Protein AF-A0AAV2RHR1-F1 (afdb_monomer)

InterPro domains:
  IPR045785 Dipeptidyl peptidase 8 /9 ,N-terminal [PF19520] (24-121)
  IPR050278 Serine protease S9B/DPPIV [PTHR11731] (36-194)

Secondary structure (DSSP, 8-state):
------------------------HHHHHHHHHHHHHHHGGG-PPPPEEEEEEEETTTEEEEEEEE--TTTPPBEEEEEEEETTSPTTPPPPEEESB-TT--GGGSPPPHHHHHHHHHTT----B----EEETTTTEEEEEETTEEEEEE--SS-SSPBPPEEE--SS--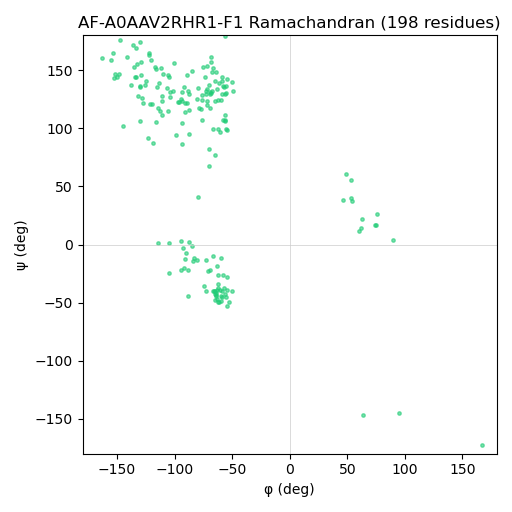EEEEEETTEEEEEEEEETTEEEEE-TTT--

pLDDT: mean 81.68, std 17.21, range [26.41, 97.06]

Organism: Meganyctiphanes norvegica (NCBI:txid48144)

Radius of gyration: 28.04 Å; Cα contacts (8 Å, |Δi|>4): 310; chains: 1; bounding box: 50×42×116 Å

Solvent-accessible surface area (backbone atoms only — not comparable to full-atom values): 12318 Å² total; per-residue (Å²): 140,81,91,81,89,79,81,86,78,83,81,74,75,77,72,78,74,81,73,79,66,84,74,53,68,69,60,55,52,50,52,53,52,52,50,46,63,70,48,52,76,72,62,58,54,72,75,39,79,76,47,76,34,75,48,81,92,54,35,38,36,37,36,28,31,37,35,55,66,91,85,48,52,19,39,53,31,34,31,67,43,58,74,83,58,64,90,86,67,82,81,61,72,46,59,47,50,45,84,85,69,68,50,80,82,45,76,76,44,72,68,56,50,55,50,28,60,77,68,68,52,86,73,52,55,45,80,57,71,44,73,44,60,91,76,30,36,36,39,31,45,45,59,48,28,41,33,38,39,71,56,62,95,77,67,93,65,52,42,77,65,44,76,52,90,68,99,55,59,46,40,77,71,43,68,37,92,91,39,84,61,37,34,36,28,39,36,97,94,43,82,46,71,40,37,84,90,69,79,102

Mean predicted aligned error: 10.75 Å

Structure (mmCIF, N/CA/C/O backbone):
data_AF-A0AAV2RHR1-F1
#
_entry.id   AF-A0AAV2RHR1-F1
#
loop_
_atom_site.group_PDB
_atom_site.id
_atom_site.type_symbol
_atom_site.label_atom_id
_atom_site.label_alt_id
_atom_site.label_comp_id
_atom_site.label_asym_id
_atom_site.label_entity_id
_atom_site.label_seq_id
_atom_site.pdbx_PDB_ins_code
_atom_site.Cartn_x
_atom_site.Cartn_y
_atom_site.Cartn_z
_atom_site.occupancy
_atom_site.B_iso_or_equiv
_atom_site.auth_seq_id
_atom_site.auth_comp_id
_atom_site.auth_asym_id
_atom_site.auth_atom_id
_atom_site.pdbx_PDB_model_num
ATOM 1 N N . MET A 1 1 ? 1.049 20.682 94.164 1.00 26.41 1 MET A N 1
ATOM 2 C CA . MET A 1 1 ? 0.852 21.423 92.894 1.00 26.41 1 MET A CA 1
ATOM 3 C C . MET A 1 1 ? 1.504 20.604 91.778 1.00 26.41 1 MET A C 1
ATOM 5 O O . MET A 1 1 ? 2.566 20.065 92.048 1.00 26.41 1 MET A O 1
ATOM 9 N N . PRO A 1 2 ? 0.888 20.422 90.597 1.00 36.03 2 PRO A N 1
ATOM 10 C CA . PRO A 1 2 ? -0.230 19.501 90.362 1.00 36.03 2 PRO A CA 1
ATOM 11 C C . PRO A 1 2 ? 0.038 18.442 89.265 1.00 36.03 2 PRO A C 1
ATOM 13 O O . PRO A 1 2 ? 0.916 18.587 88.422 1.00 36.03 2 PRO A O 1
ATOM 16 N N . ARG A 1 3 ? -0.796 17.389 89.280 1.00 35.09 3 ARG A N 1
ATOM 17 C CA . ARG A 1 3 ? -1.038 16.433 88.185 1.00 35.09 3 ARG A CA 1
ATOM 18 C C . ARG A 1 3 ? -1.473 17.167 86.910 1.00 35.09 3 ARG A C 1
ATOM 20 O O . ARG A 1 3 ? -2.373 18.001 86.980 1.00 35.09 3 ARG A O 1
ATOM 27 N N . MET A 1 4 ? -0.931 16.772 85.759 1.00 36.12 4 MET A N 1
ATOM 28 C CA . MET A 1 4 ? -1.486 17.113 84.446 1.00 36.12 4 MET A CA 1
ATOM 29 C C . MET A 1 4 ? -2.172 15.888 83.833 1.00 36.12 4 MET A C 1
ATOM 31 O O . MET A 1 4 ? -1.532 14.883 83.536 1.00 36.12 4 MET A O 1
ATOM 35 N N . ASN A 1 5 ? -3.492 15.999 83.673 1.00 37.97 5 ASN A N 1
ATOM 36 C CA . ASN A 1 5 ? -4.286 15.207 82.741 1.00 37.97 5 ASN A CA 1
ATOM 37 C C . ASN A 1 5 ? -3.987 15.686 81.317 1.00 37.97 5 ASN A C 1
ATOM 39 O O . ASN A 1 5 ? -4.104 16.881 81.054 1.00 37.97 5 ASN A O 1
ATOM 43 N N . THR A 1 6 ? -3.754 14.768 80.384 1.00 37.00 6 THR A N 1
ATOM 44 C CA . THR A 1 6 ? -4.013 15.021 78.963 1.00 37.00 6 THR A CA 1
ATOM 45 C C . THR A 1 6 ? -4.830 13.876 78.383 1.00 37.00 6 THR A C 1
ATOM 47 O O . THR A 1 6 ? -4.387 12.748 78.191 1.00 37.00 6 THR A O 1
ATOM 50 N N . THR A 1 7 ? -6.093 14.220 78.176 1.00 37.88 7 THR A N 1
ATOM 51 C CA . THR A 1 7 ? -7.119 13.532 77.405 1.00 37.88 7 THR A CA 1
ATOM 52 C C . THR A 1 7 ? -6.632 13.174 76.006 1.00 37.88 7 THR A C 1
ATOM 54 O O . THR A 1 7 ? -5.965 13.968 75.343 1.00 37.88 7 THR A O 1
ATOM 57 N N . GLY A 1 8 ? -7.009 11.974 75.567 1.00 38.16 8 GLY A N 1
ATOM 58 C CA . GLY A 1 8 ? -6.702 11.450 74.248 1.00 38.16 8 GLY A CA 1
ATOM 59 C C . GLY A 1 8 ? -7.238 12.313 73.109 1.00 38.16 8 GLY A C 1
ATOM 60 O O . GLY A 1 8 ? -8.341 12.852 73.163 1.00 38.16 8 GLY A O 1
ATOM 61 N N . VAL A 1 9 ? -6.452 12.366 72.039 1.00 37.38 9 VAL A N 1
ATOM 62 C CA . VAL A 1 9 ? -6.902 12.769 70.711 1.00 37.38 9 VAL A CA 1
ATOM 63 C C . VAL A 1 9 ? -6.575 11.603 69.791 1.00 37.38 9 VAL A C 1
ATOM 65 O O . VAL A 1 9 ? -5.468 11.470 69.274 1.00 37.38 9 VAL A O 1
ATOM 68 N N . GLY A 1 10 ? -7.551 10.709 69.639 1.00 33.75 10 GLY A N 1
ATOM 69 C CA . GLY A 1 10 ? -7.573 9.764 68.536 1.00 33.75 10 GLY A CA 1
ATOM 70 C C . GLY A 1 10 ? -7.769 10.551 67.249 1.00 33.75 10 GLY A C 1
ATOM 71 O O . GLY A 1 10 ? -8.885 10.944 66.920 1.00 33.75 10 GLY A O 1
ATOM 72 N N . ALA A 1 11 ? -6.679 10.802 66.527 1.00 36.78 11 ALA A N 1
ATOM 73 C CA . ALA A 1 11 ? -6.728 11.275 65.154 1.00 36.78 11 ALA A CA 1
ATOM 74 C C . ALA A 1 11 ? -7.238 10.128 64.268 1.00 36.78 11 ALA A C 1
ATOM 76 O O . ALA A 1 11 ? -6.470 9.384 63.658 1.00 36.78 11 ALA A O 1
ATOM 77 N N . GLY A 1 12 ? -8.560 9.961 64.230 1.00 34.84 12 GLY A N 1
ATOM 78 C CA . GLY A 1 12 ? -9.224 9.170 63.209 1.00 34.84 12 GLY A CA 1
ATOM 79 C C . GLY A 1 12 ? -8.953 9.812 61.854 1.00 34.84 12 GLY A C 1
ATOM 80 O O . GLY A 1 12 ? -9.600 10.788 61.484 1.00 34.84 12 GLY A O 1
ATOM 81 N N . ARG A 1 13 ? -7.982 9.272 61.106 1.00 38.66 13 ARG A N 1
ATOM 82 C CA . ARG A 1 13 ? -7.918 9.461 59.654 1.00 38.66 13 ARG A CA 1
ATOM 83 C C . ARG A 1 13 ? -9.255 8.976 59.116 1.00 38.66 13 ARG A C 1
ATOM 85 O O . ARG A 1 13 ? -9.510 7.774 59.106 1.00 38.66 13 ARG A O 1
ATOM 92 N N . ALA A 1 14 ? -10.100 9.915 58.703 1.00 40.03 14 ALA A N 1
ATOM 93 C CA . ALA A 1 14 ? -11.235 9.627 57.853 1.00 40.03 14 ALA A CA 1
ATOM 94 C C . ALA A 1 14 ? -10.679 8.929 56.609 1.00 40.03 14 ALA A C 1
ATOM 96 O O . ALA A 1 14 ? -10.100 9.560 55.725 1.00 40.03 14 ALA A O 1
ATOM 97 N N . GLY A 1 15 ? -10.774 7.599 56.595 1.00 39.78 15 GLY A N 1
ATOM 98 C CA . GLY A 1 15 ? -10.676 6.840 55.369 1.00 39.78 15 GLY A CA 1
ATOM 99 C C . GLY A 1 15 ? -11.753 7.403 54.463 1.00 39.78 15 GLY A C 1
ATOM 100 O O . GLY A 1 15 ? -12.939 7.296 54.770 1.00 39.78 15 GLY A O 1
ATOM 101 N N . THR A 1 16 ? -11.334 8.076 53.399 1.00 43.84 16 THR A N 1
ATOM 102 C CA . THR A 1 16 ? -12.188 8.390 52.268 1.00 43.84 16 THR A CA 1
ATOM 103 C C . THR A 1 16 ? -12.763 7.065 51.797 1.00 43.84 16 THR A C 1
ATOM 105 O O . THR A 1 16 ? -12.097 6.279 51.126 1.00 43.84 16 THR A O 1
ATOM 108 N N . SER A 1 17 ? -13.993 6.780 52.218 1.00 45.38 17 SER A N 1
ATOM 109 C CA . SER A 1 17 ? -14.793 5.731 51.627 1.00 45.38 17 SER A CA 1
ATOM 110 C C . SER A 1 17 ? -14.903 6.098 50.155 1.00 45.38 17 SER A C 1
ATOM 112 O O . SER A 1 17 ? -15.537 7.083 49.774 1.00 45.38 17 SER A O 1
ATOM 114 N N . SER A 1 18 ? -14.198 5.345 49.316 1.00 55.69 18 SER A N 1
ATOM 115 C CA . SER A 1 18 ? -14.386 5.339 47.877 1.00 55.69 18 SER A CA 1
ATOM 116 C C . SER A 1 18 ? -15.784 4.790 47.620 1.00 55.69 18 SER A C 1
ATOM 118 O O . SER A 1 18 ? -15.979 3.623 47.295 1.00 55.69 18 SER A O 1
ATOM 120 N N . GLY A 1 19 ? -16.788 5.638 47.844 1.00 49.75 19 GLY A N 1
ATOM 121 C CA . GLY A 1 19 ? -18.162 5.368 47.491 1.00 49.75 19 GLY A CA 1
ATOM 122 C C . GLY A 1 19 ? -18.196 5.176 45.989 1.00 49.75 19 GLY A C 1
ATOM 123 O O . GLY A 1 19 ? -18.225 6.145 45.231 1.00 49.75 19 GLY A O 1
ATOM 124 N N . SER A 1 20 ? -18.166 3.919 45.554 1.00 61.62 20 SER A N 1
ATOM 125 C CA . SER A 1 20 ? -18.482 3.524 44.191 1.00 61.62 20 SER A CA 1
ATOM 126 C C . SER A 1 20 ? -19.984 3.725 43.999 1.00 61.62 20 SER A C 1
ATOM 128 O O . SER A 1 20 ? -20.759 2.773 43.919 1.00 61.62 20 SER A O 1
ATOM 130 N N . GLY A 1 21 ? -20.419 4.986 44.011 1.00 64.50 21 GLY A N 1
ATOM 131 C CA . GLY A 1 21 ? -21.758 5.354 43.593 1.00 64.50 21 GLY A CA 1
ATOM 132 C C . GLY A 1 21 ? -21.946 4.837 42.173 1.00 64.50 21 GLY A C 1
ATOM 133 O O . GLY A 1 21 ? -21.076 5.039 41.324 1.00 64.50 21 GLY A O 1
ATOM 134 N N . SER A 1 22 ? -23.041 4.119 41.925 1.00 75.06 22 SER A N 1
ATOM 135 C CA . SER A 1 22 ? -23.338 3.561 40.607 1.00 75.06 22 SER A CA 1
ATOM 136 C C . SER A 1 22 ? -23.364 4.689 39.571 1.00 75.06 22 SER A C 1
ATOM 138 O O . SER A 1 22 ? -24.289 5.505 39.545 1.00 75.06 22 SER A O 1
ATOM 140 N N . VAL A 1 23 ? -22.328 4.770 38.737 1.00 84.00 23 VAL A N 1
ATOM 141 C CA . VAL A 1 23 ? -22.231 5.786 37.687 1.00 84.00 23 VAL A CA 1
ATOM 142 C C . VAL A 1 23 ? -23.298 5.483 36.638 1.00 84.00 23 VAL A C 1
ATOM 144 O O . VAL A 1 23 ? -23.411 4.346 36.175 1.00 84.00 23 VAL A O 1
ATOM 147 N N . LYS A 1 24 ? -24.096 6.483 36.247 1.00 93.12 24 LYS A N 1
ATOM 148 C CA . LYS A 1 24 ? -25.117 6.282 35.213 1.00 93.12 24 LYS A CA 1
ATOM 149 C C . LYS A 1 24 ? -24.425 5.968 33.889 1.00 93.12 24 LYS A C 1
ATOM 151 O O . LYS A 1 24 ? -23.435 6.604 33.533 1.00 93.12 24 LYS A O 1
ATOM 156 N N . TRP A 1 25 ? -24.990 5.042 33.113 1.00 93.31 25 TRP A N 1
ATOM 157 C CA . TRP A 1 25 ? -24.462 4.665 31.793 1.00 93.31 25 TRP A CA 1
ATOM 158 C C . TRP A 1 25 ? -24.181 5.876 30.892 1.00 93.31 25 TRP A C 1
ATOM 160 O O . TRP A 1 25 ? -23.152 5.933 30.226 1.00 93.31 25 TRP A O 1
ATOM 170 N N . ARG A 1 26 ? -25.069 6.878 30.922 1.00 95.06 26 ARG A N 1
ATOM 171 C CA . ARG A 1 26 ? -24.914 8.132 30.173 1.00 95.06 26 ARG A CA 1
ATOM 172 C C . ARG A 1 26 ? -23.603 8.848 30.505 1.00 95.06 26 ARG A C 1
ATOM 174 O O . ARG A 1 26 ? -22.922 9.305 29.592 1.00 95.06 26 ARG A O 1
ATOM 181 N N . ASP A 1 27 ? -23.243 8.901 31.783 1.00 93.62 27 ASP A N 1
ATOM 182 C CA . ASP A 1 27 ? -22.051 9.602 32.261 1.00 93.62 27 ASP A CA 1
ATOM 183 C C . ASP A 1 27 ? -20.783 8.828 31.878 1.00 93.62 27 ASP A C 1
ATOM 185 O O . ASP A 1 27 ? -19.805 9.421 31.426 1.00 93.62 27 ASP A O 1
ATOM 189 N N . VAL A 1 28 ? -20.816 7.491 31.969 1.00 93.75 28 VAL A N 1
ATOM 190 C CA . VAL A 1 28 ? -19.729 6.624 31.477 1.00 93.75 28 VAL A CA 1
ATOM 191 C C . VAL A 1 28 ? -19.538 6.799 29.970 1.00 93.75 28 VAL A C 1
ATOM 193 O O . VAL A 1 28 ? -18.423 7.036 29.508 1.00 93.75 28 VAL A O 1
ATOM 196 N N . HIS A 1 29 ? -20.623 6.728 29.199 1.00 94.06 29 HIS A N 1
ATOM 197 C CA . HIS A 1 29 ? -20.595 6.872 27.747 1.00 94.06 29 HIS A CA 1
ATOM 198 C C . HIS A 1 29 ? -20.027 8.233 27.319 1.00 94.06 29 HIS A C 1
ATOM 200 O O . HIS A 1 29 ? -19.181 8.298 26.426 1.00 94.06 29 HIS A O 1
ATOM 206 N N . GLN A 1 30 ? -20.453 9.316 27.974 1.00 95.00 30 GLN A N 1
ATOM 207 C CA . GLN A 1 30 ? -19.960 10.661 27.690 1.00 95.00 30 GLN A CA 1
ATOM 208 C C . GLN A 1 30 ? -18.460 10.789 27.987 1.00 95.00 30 GLN A C 1
ATOM 210 O O . GLN A 1 30 ? -17.708 11.235 27.120 1.00 95.00 30 GLN A O 1
ATOM 215 N N . ARG A 1 31 ? -18.006 10.299 29.149 1.00 93.81 31 ARG A N 1
ATOM 216 C CA . ARG A 1 31 ? -16.579 10.292 29.515 1.00 93.81 31 ARG A CA 1
ATOM 217 C C . ARG A 1 31 ? -15.733 9.517 28.507 1.00 93.81 31 ARG A C 1
ATOM 219 O O . ARG A 1 31 ? -14.701 10.007 28.061 1.00 93.81 31 ARG A O 1
ATOM 226 N N . VAL A 1 32 ? -16.177 8.328 28.092 1.00 92.88 32 VAL A N 1
ATOM 227 C CA . VAL A 1 32 ? -15.473 7.526 27.075 1.00 92.88 32 VAL A CA 1
ATOM 228 C C . VAL A 1 32 ? -15.429 8.253 25.730 1.00 92.88 32 VAL A C 1
ATOM 230 O O . VAL A 1 32 ? -14.408 8.215 25.046 1.00 92.88 32 VAL A O 1
ATOM 233 N N . ARG A 1 33 ? -16.512 8.932 25.337 1.00 91.25 33 ARG A N 1
ATOM 234 C CA . ARG A 1 33 ? -16.569 9.702 24.088 1.00 91.25 33 ARG A CA 1
ATOM 235 C C . ARG A 1 33 ? -15.585 10.872 24.089 1.00 91.25 33 ARG A C 1
ATOM 237 O O . ARG A 1 33 ? -14.914 11.089 23.081 1.00 91.25 33 ARG A O 1
ATOM 244 N N . GLU A 1 34 ? -15.504 11.608 25.191 1.00 91.62 34 GLU A N 1
ATOM 245 C CA . GLU A 1 34 ? -14.567 12.723 25.368 1.00 91.62 34 GLU A CA 1
ATOM 246 C C . GLU A 1 34 ? -13.121 12.237 25.361 1.00 91.62 34 GLU A C 1
ATOM 248 O O . GLU A 1 34 ? -12.319 12.751 24.586 1.00 91.62 34 GLU A O 1
ATOM 253 N N . LEU A 1 35 ? -12.819 11.176 26.117 1.00 89.81 35 LEU A N 1
ATOM 254 C CA . LEU A 1 35 ? -11.505 10.535 26.088 1.00 89.81 35 LEU A CA 1
ATOM 255 C C . LEU A 1 35 ? -11.136 10.133 24.661 1.00 89.81 35 LEU A C 1
ATOM 257 O O . LEU A 1 35 ? -10.099 10.553 24.159 1.00 89.81 35 LEU A O 1
ATOM 261 N N . ARG A 1 36 ? -12.002 9.388 23.962 1.00 85.69 36 ARG A N 1
ATOM 262 C CA . ARG A 1 36 ? -11.742 9.004 22.569 1.00 85.69 36 ARG A CA 1
ATOM 263 C C . ARG A 1 36 ? -11.409 10.228 21.724 1.00 85.69 36 ARG A C 1
ATOM 265 O O . ARG A 1 36 ? -10.371 10.208 21.084 1.00 85.69 36 ARG A O 1
ATOM 272 N N . ARG A 1 37 ? -12.203 11.304 21.777 1.00 82.69 37 ARG A N 1
ATOM 273 C CA . ARG A 1 37 ? -11.929 12.542 21.022 1.00 82.69 37 ARG A CA 1
ATOM 274 C C . ARG A 1 37 ? -10.541 13.118 21.296 1.00 82.69 37 ARG A C 1
ATOM 276 O O . ARG A 1 37 ? -9.848 13.450 20.339 1.00 82.69 37 ARG A O 1
ATOM 283 N N . THR A 1 38 ? -10.128 13.182 22.557 1.00 82.81 38 THR A N 1
ATOM 284 C CA . THR A 1 38 ? -8.797 13.673 22.942 1.00 82.81 38 THR A CA 1
ATOM 285 C C . THR A 1 38 ? -7.680 12.762 22.423 1.00 82.81 38 THR A C 1
ATOM 287 O O . THR A 1 38 ? -6.661 13.243 21.936 1.00 82.81 38 THR A O 1
ATOM 290 N N . PHE A 1 39 ? -7.880 11.443 22.472 1.00 78.00 39 PHE A N 1
ATOM 291 C CA . PHE A 1 39 ? -6.868 10.445 22.107 1.00 78.00 39 PHE A CA 1
ATOM 292 C C . PHE A 1 39 ? -6.887 10.027 20.624 1.00 78.00 39 PHE A C 1
ATOM 294 O O . PHE A 1 39 ? -5.973 9.332 20.180 1.00 78.00 39 PHE A O 1
ATOM 301 N N . LEU A 1 40 ? -7.868 10.464 19.824 1.00 70.62 40 LEU A N 1
ATOM 302 C CA . LEU A 1 40 ? -7.959 10.130 18.393 1.00 70.62 40 LEU A CA 1
ATOM 303 C C . LEU A 1 40 ? -6.695 10.540 17.626 1.00 70.62 40 LEU A C 1
ATOM 305 O O . LEU A 1 40 ? -6.240 9.803 16.756 1.00 70.62 40 LEU A O 1
ATOM 309 N N . HIS A 1 41 ? -6.100 11.684 17.972 1.00 66.69 41 HIS A N 1
ATOM 310 C CA . HIS A 1 41 ? -4.866 12.164 17.347 1.00 66.69 41 HIS A CA 1
ATOM 311 C C . HIS A 1 41 ? -3.627 11.354 17.729 1.00 66.69 41 HIS A C 1
ATOM 313 O O . HIS A 1 41 ? -2.664 11.351 16.976 1.00 66.69 41 HIS A O 1
ATOM 319 N N . LEU A 1 42 ? -3.648 10.660 18.869 1.00 66.62 42 LEU A N 1
ATOM 320 C CA . LEU A 1 42 ? -2.557 9.780 19.291 1.00 66.62 42 LEU A CA 1
ATOM 321 C C . LEU A 1 42 ? -2.630 8.411 18.603 1.00 66.62 42 LEU A C 1
ATOM 323 O O . LEU A 1 42 ? -1.648 7.679 18.590 1.00 66.62 42 LEU A O 1
ATOM 327 N N . SER A 1 43 ? -3.761 8.087 17.965 1.00 59.78 43 SER A N 1
ATOM 328 C CA . SER A 1 43 ? -3.923 6.895 17.122 1.00 59.78 43 SER A CA 1
ATOM 329 C C . SER A 1 43 ? -3.335 7.090 15.717 1.00 59.78 43 SER A C 1
ATOM 331 O O . SER A 1 43 ? -3.942 6.679 14.727 1.00 59.78 43 SER A O 1
ATOM 333 N N . VAL A 1 44 ? -2.166 7.730 15.604 1.00 60.50 44 VAL A N 1
ATOM 334 C CA . VAL A 1 44 ? -1.413 7.728 14.343 1.00 60.50 44 VAL A CA 1
ATOM 335 C C . VAL A 1 44 ? -0.906 6.308 14.134 1.00 60.50 44 VAL A C 1
ATOM 337 O O . VAL A 1 44 ? -0.165 5.778 14.961 1.00 60.50 44 VAL A O 1
ATOM 340 N N . LYS A 1 45 ? -1.346 5.658 13.056 1.00 67.75 45 LYS A N 1
ATOM 341 C CA . LYS A 1 45 ? -0.893 4.303 12.750 1.00 67.75 45 LYS A CA 1
ATOM 342 C C . LYS A 1 45 ? 0.547 4.347 12.248 1.00 67.75 45 LYS A C 1
ATOM 344 O O . LYS A 1 45 ? 0.885 5.160 11.394 1.00 67.75 45 LYS A O 1
ATOM 349 N N . THR A 1 46 ? 1.379 3.474 12.809 1.00 82.81 46 THR A N 1
ATOM 350 C CA . THR A 1 46 ? 2.755 3.217 12.373 1.00 82.81 46 THR A CA 1
ATOM 351 C C . THR A 1 46 ? 2.775 2.848 10.886 1.00 82.81 46 THR A C 1
ATOM 353 O O . THR A 1 46 ? 1.864 2.133 10.461 1.00 82.81 46 THR A O 1
ATOM 356 N N . PRO A 1 47 ? 3.783 3.286 10.104 1.00 90.44 47 PRO A N 1
ATOM 357 C CA . PRO A 1 47 ? 3.976 2.805 8.740 1.00 90.44 47 PRO A CA 1
ATOM 358 C C . PRO A 1 47 ? 3.942 1.277 8.675 1.00 90.44 47 PRO A C 1
ATOM 360 O O . PRO A 1 47 ? 4.604 0.606 9.471 1.00 90.44 47 PRO A O 1
ATOM 363 N N . THR A 1 48 ? 3.184 0.729 7.731 1.00 91.31 48 THR A N 1
ATOM 364 C CA . THR A 1 48 ? 3.106 -0.716 7.484 1.00 91.31 48 THR A CA 1
ATOM 365 C C . THR A 1 48 ? 3.488 -1.048 6.048 1.00 91.31 48 THR A C 1
ATOM 367 O O . THR A 1 48 ? 3.549 -0.168 5.193 1.00 91.31 48 THR A O 1
ATOM 370 N N . ASP A 1 49 ? 3.750 -2.332 5.791 1.00 93.19 49 ASP A N 1
ATOM 371 C CA . ASP A 1 49 ? 4.054 -2.865 4.456 1.00 93.19 49 ASP A CA 1
ATOM 372 C C . ASP A 1 49 ? 5.208 -2.108 3.771 1.00 93.19 49 ASP A C 1
ATOM 374 O O . ASP A 1 49 ? 5.069 -1.501 2.715 1.00 93.19 49 ASP A O 1
ATOM 378 N N . VAL A 1 50 ? 6.357 -2.040 4.446 1.00 95.69 50 VAL A N 1
ATOM 379 C CA . VAL A 1 50 ? 7.490 -1.225 3.995 1.00 95.69 50 VAL A CA 1
ATOM 380 C C . VAL A 1 50 ? 8.270 -1.959 2.903 1.00 95.69 50 VAL A C 1
ATOM 382 O O . VAL A 1 50 ? 8.747 -3.070 3.127 1.00 95.69 50 VAL A O 1
ATOM 385 N N . THR A 1 51 ? 8.460 -1.323 1.747 1.00 96.81 51 THR A N 1
ATOM 386 C CA . THR A 1 51 ? 9.309 -1.837 0.661 1.00 96.81 51 THR A CA 1
ATOM 387 C C . THR A 1 51 ? 10.300 -0.779 0.189 1.00 96.81 51 THR A C 1
ATOM 389 O O . THR A 1 51 ? 10.095 0.420 0.373 1.00 96.81 51 THR A O 1
ATOM 392 N N . PHE A 1 52 ? 11.401 -1.215 -0.423 1.00 95.62 52 PHE A N 1
ATOM 393 C CA . PHE A 1 52 ? 12.465 -0.322 -0.870 1.00 95.62 52 PHE A CA 1
ATOM 394 C C . PHE A 1 52 ? 12.755 -0.502 -2.357 1.00 95.62 52 PHE A C 1
ATOM 396 O O . PHE A 1 52 ? 12.814 -1.619 -2.868 1.00 95.62 52 PHE A O 1
ATOM 403 N N . ARG A 1 53 ? 13.000 0.615 -3.042 1.00 95.06 53 ARG A N 1
ATOM 404 C CA . ARG A 1 53 ? 13.463 0.669 -4.430 1.00 95.06 53 ARG A CA 1
ATOM 405 C C . ARG A 1 53 ? 14.690 1.559 -4.512 1.00 95.06 53 ARG A C 1
ATOM 407 O O . ARG A 1 53 ? 14.643 2.716 -4.106 1.00 95.06 53 ARG A O 1
ATOM 414 N N . LYS A 1 54 ? 15.778 1.046 -5.077 1.00 94.38 54 LYS A N 1
ATOM 415 C CA . LYS A 1 54 ? 16.958 1.858 -5.376 1.00 94.38 54 LYS A CA 1
ATOM 416 C C . LYS A 1 54 ? 16.691 2.715 -6.617 1.00 94.38 54 LYS A C 1
ATOM 418 O O . LYS A 1 54 ? 16.253 2.185 -7.634 1.00 94.38 54 LYS A O 1
ATOM 423 N N . ILE A 1 55 ? 16.940 4.019 -6.521 1.00 93.19 55 ILE A N 1
ATOM 424 C CA . ILE A 1 55 ? 16.797 4.995 -7.605 1.00 93.19 55 ILE A CA 1
ATOM 425 C C . ILE A 1 55 ? 18.198 5.551 -7.901 1.00 93.19 55 ILE A C 1
ATOM 427 O O . ILE A 1 55 ? 18.760 6.309 -7.117 1.00 93.19 55 ILE A O 1
ATOM 431 N N . GLY A 1 56 ? 18.818 5.144 -9.006 1.00 88.38 56 GLY A N 1
ATOM 432 C CA . GLY A 1 56 ? 20.212 5.512 -9.284 1.00 88.38 56 GLY A CA 1
ATOM 433 C C . GLY A 1 56 ? 21.211 4.953 -8.254 1.00 88.38 56 GLY A C 1
ATOM 434 O O . GLY A 1 56 ? 21.047 3.839 -7.756 1.00 88.38 56 GLY A O 1
ATOM 435 N N . SER A 1 57 ? 22.289 5.689 -7.964 1.00 87.69 57 SER A N 1
ATOM 436 C CA . SER A 1 57 ? 23.400 5.207 -7.124 1.00 87.69 57 SER A CA 1
ATOM 437 C C . SER A 1 57 ? 23.206 5.454 -5.624 1.00 87.69 57 SER A C 1
ATOM 439 O O . SER A 1 57 ? 23.448 4.534 -4.842 1.00 87.69 57 SER A O 1
ATOM 441 N N . SER A 1 58 ? 22.754 6.651 -5.238 1.00 89.75 58 SER A N 1
ATOM 442 C CA . SER A 1 58 ? 22.743 7.140 -3.848 1.00 89.75 58 SER A CA 1
ATOM 443 C C . SER A 1 58 ? 21.351 7.363 -3.248 1.00 89.75 58 SER A C 1
ATOM 445 O O . SER A 1 58 ? 21.244 7.778 -2.095 1.00 89.75 58 SER A O 1
ATOM 447 N N . LEU A 1 59 ? 20.275 7.091 -3.992 1.00 92.44 59 LEU A N 1
ATOM 448 C CA . LEU A 1 59 ? 18.908 7.322 -3.528 1.00 92.44 59 LEU A CA 1
ATOM 449 C C . LEU A 1 59 ? 18.176 5.998 -3.299 1.00 92.44 59 LEU A C 1
ATOM 451 O O . LEU A 1 59 ? 18.096 5.142 -4.183 1.00 92.44 59 LEU A O 1
ATOM 455 N N . LEU A 1 60 ? 17.606 5.844 -2.108 1.00 94.38 60 LEU A N 1
ATOM 456 C CA . LEU A 1 60 ? 16.732 4.736 -1.755 1.00 94.38 60 LEU A CA 1
ATOM 457 C C . LEU A 1 60 ? 15.327 5.277 -1.504 1.00 94.38 60 LEU A C 1
ATOM 459 O O . LEU A 1 60 ? 15.108 6.057 -0.583 1.00 94.38 60 LEU A O 1
ATOM 463 N N . ARG A 1 61 ? 14.362 4.848 -2.311 1.00 95.69 61 ARG A N 1
ATOM 464 C CA . ARG A 1 61 ? 12.957 5.186 -2.109 1.00 95.69 61 ARG A CA 1
ATOM 465 C C . ARG A 1 61 ? 12.291 4.123 -1.251 1.00 95.69 61 ARG A C 1
ATOM 467 O O . ARG A 1 61 ? 12.272 2.950 -1.617 1.00 95.69 61 ARG A O 1
ATOM 474 N N . CYS A 1 62 ? 11.743 4.548 -0.124 1.00 96.00 62 CYS A N 1
ATOM 475 C CA . CYS A 1 62 ? 10.961 3.740 0.799 1.00 96.00 62 CYS A CA 1
ATOM 476 C C . CYS A 1 62 ? 9.475 3.942 0.494 1.00 96.00 62 CYS A C 1
ATOM 478 O 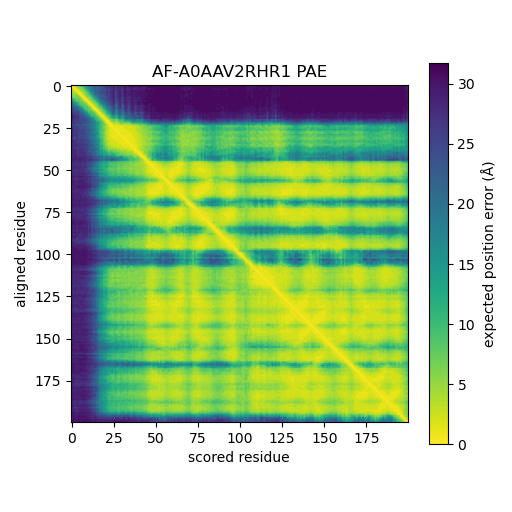O . CYS A 1 62 ? 9.016 5.079 0.521 1.00 96.00 62 CYS A O 1
ATOM 480 N N . TYR A 1 63 ? 8.738 2.874 0.203 1.00 97.06 63 TYR A N 1
ATOM 481 C CA . TYR A 1 63 ? 7.281 2.880 0.063 1.00 97.06 63 TYR A CA 1
ATOM 482 C C . TYR A 1 63 ? 6.654 2.240 1.291 1.00 97.06 63 TYR A C 1
ATOM 484 O O . TYR A 1 63 ? 7.209 1.292 1.847 1.00 97.06 63 TYR A O 1
ATOM 492 N N . PHE A 1 64 ? 5.508 2.750 1.722 1.00 95.88 64 PHE A N 1
ATOM 493 C CA . PHE A 1 64 ? 4.808 2.236 2.894 1.00 95.88 64 PHE A CA 1
ATOM 494 C C . PHE A 1 64 ? 3.360 2.714 2.924 1.00 95.88 64 PHE A C 1
ATOM 496 O O . PHE A 1 64 ? 2.995 3.715 2.307 1.00 95.88 64 PHE A O 1
ATOM 503 N N . LEU A 1 65 ? 2.533 2.007 3.683 1.00 93.12 65 LEU A N 1
ATOM 504 C CA . LEU A 1 65 ? 1.155 2.389 3.944 1.00 93.12 65 LEU A CA 1
ATOM 505 C C . LEU A 1 65 ? 1.074 3.222 5.219 1.00 93.12 65 LEU A C 1
ATOM 507 O O . LEU A 1 65 ? 1.661 2.877 6.247 1.00 93.12 65 LEU A O 1
ATOM 511 N N . LEU A 1 66 ? 0.310 4.308 5.160 1.00 90.12 66 LEU A N 1
ATOM 512 C CA . LEU A 1 66 ? -0.081 5.086 6.330 1.00 90.12 66 LEU A CA 1
ATOM 513 C C . LEU A 1 66 ? -1.565 5.395 6.270 1.00 90.12 66 LEU A C 1
ATOM 515 O O . LEU A 1 66 ? -2.111 5.690 5.212 1.00 90.12 66 LEU A O 1
ATOM 519 N N . SER A 1 67 ? -2.199 5.402 7.440 1.00 85.44 67 SER A N 1
ATOM 520 C CA . SER A 1 67 ? -3.489 6.061 7.627 1.00 85.44 67 SER A CA 1
ATOM 521 C C . SER A 1 67 ? -3.216 7.478 8.127 1.00 85.44 67 SER A C 1
ATOM 523 O O . SER A 1 67 ? -2.850 7.631 9.300 1.00 85.44 67 SER A O 1
ATOM 525 N N . PRO A 1 68 ? -3.362 8.514 7.280 1.00 73.75 68 PRO A N 1
ATOM 526 C CA . PRO A 1 68 ? -3.350 9.877 7.773 1.00 73.75 68 PRO A CA 1
ATOM 527 C C . PRO A 1 68 ? -4.482 9.983 8.804 1.00 73.75 68 PRO A C 1
ATOM 529 O O . PRO A 1 68 ? -5.553 9.407 8.619 1.00 73.75 68 PRO A O 1
ATOM 532 N N . GLY A 1 69 ? -4.243 10.632 9.943 1.00 67.38 69 GLY A N 1
ATOM 533 C CA . GLY A 1 69 ? -5.260 10.752 10.994 1.00 67.38 69 GLY A CA 1
ATOM 534 C C . GLY A 1 69 ? -6.569 11.389 10.492 1.00 67.38 69 GLY A C 1
ATOM 535 O O . GLY A 1 69 ? -6.678 11.797 9.341 1.00 67.38 69 GLY A O 1
ATOM 536 N N . GLN A 1 70 ? -7.563 11.536 11.379 1.00 66.00 70 GLN A N 1
ATOM 537 C CA . GLN A 1 70 ? -8.879 12.144 11.068 1.00 66.00 70 GLN A CA 1
ATOM 538 C C . GLN A 1 70 ? -9.849 11.256 10.265 1.00 66.00 70 GLN A C 1
ATOM 540 O O . GLN A 1 70 ? -10.728 11.763 9.576 1.00 66.00 70 GLN A O 1
ATOM 545 N N . GLY A 1 71 ? -9.731 9.928 10.357 1.00 64.56 71 GLY A N 1
ATOM 546 C CA . GLY A 1 71 ? -10.661 9.023 9.667 1.00 64.56 71 GLY A CA 1
ATOM 547 C C . GLY A 1 71 ? -10.433 8.931 8.156 1.00 64.56 71 GLY A C 1
ATOM 548 O O . GLY A 1 71 ? -11.315 8.456 7.445 1.00 64.56 71 GLY A O 1
ATOM 549 N N . ARG A 1 72 ? -9.261 9.365 7.670 1.00 73.44 72 ARG A N 1
ATOM 550 C CA . ARG A 1 72 ? -8.813 9.061 6.310 1.00 73.44 72 ARG A CA 1
ATOM 551 C C . ARG A 1 72 ? -8.421 7.589 6.187 1.00 73.44 72 ARG A C 1
ATOM 553 O O . ARG A 1 72 ? -8.029 6.936 7.157 1.00 73.44 72 ARG A O 1
ATOM 560 N N . GLU A 1 73 ? -8.540 7.085 4.967 1.00 83.19 73 GLU A N 1
ATOM 561 C CA . GLU A 1 73 ? -8.126 5.736 4.597 1.00 83.19 73 GLU A CA 1
ATOM 562 C C . GLU A 1 73 ? -6.614 5.559 4.668 1.00 83.19 73 GLU A C 1
ATOM 564 O O . GLU A 1 73 ? -5.842 6.491 4.454 1.00 83.19 73 GLU A O 1
ATOM 569 N N . SER A 1 74 ? -6.199 4.322 4.918 1.00 88.38 74 SER A N 1
ATOM 570 C CA . SER A 1 74 ? -4.848 3.867 4.637 1.00 88.38 74 SER A CA 1
ATOM 571 C C . SER A 1 74 ? -4.560 4.023 3.147 1.00 88.38 74 SER A C 1
ATOM 573 O O . SER A 1 74 ? -5.295 3.489 2.313 1.00 88.38 74 SER A O 1
ATOM 575 N N . THR A 1 75 ? -3.498 4.750 2.818 1.00 90.88 75 THR A N 1
ATOM 576 C CA . THR A 1 75 ? -3.042 4.969 1.444 1.00 90.88 75 THR A CA 1
ATOM 577 C C . THR A 1 75 ? -1.526 4.818 1.350 1.00 90.88 75 THR A C 1
ATOM 579 O O . THR A 1 75 ? -0.835 4.660 2.361 1.00 90.88 75 THR A O 1
ATOM 582 N N . LEU A 1 76 ? -1.017 4.817 0.122 1.00 93.25 76 LEU A N 1
ATOM 583 C CA . LEU A 1 76 ? 0.384 4.592 -0.182 1.00 93.25 76 LEU A CA 1
ATOM 584 C C . LEU A 1 76 ? 1.177 5.898 -0.144 1.00 93.25 76 LEU A C 1
ATOM 586 O O . LEU A 1 76 ? 0.836 6.882 -0.801 1.00 93.25 76 LEU A O 1
ATOM 590 N N . PHE A 1 77 ? 2.279 5.864 0.590 1.00 94.19 77 PHE A N 1
ATOM 591 C CA . PHE A 1 77 ? 3.241 6.944 0.714 1.00 94.19 77 PHE A CA 1
ATOM 592 C C . PHE A 1 77 ? 4.614 6.478 0.251 1.00 94.19 77 PHE A C 1
ATOM 594 O O . PHE A 1 77 ? 4.920 5.282 0.242 1.00 94.19 77 PHE A O 1
ATOM 601 N N . TYR A 1 78 ? 5.454 7.443 -0.105 1.00 95.69 78 TYR A N 1
ATOM 602 C CA . TYR A 1 78 ? 6.870 7.207 -0.311 1.00 95.69 78 TYR A CA 1
ATOM 603 C C . TYR A 1 78 ? 7.714 8.261 0.399 1.00 95.69 78 TYR A C 1
ATOM 605 O O . TYR A 1 78 ? 7.268 9.384 0.637 1.00 95.69 78 TYR A O 1
ATOM 613 N N . ALA A 1 79 ? 8.949 7.894 0.716 1.00 94.62 79 ALA A N 1
A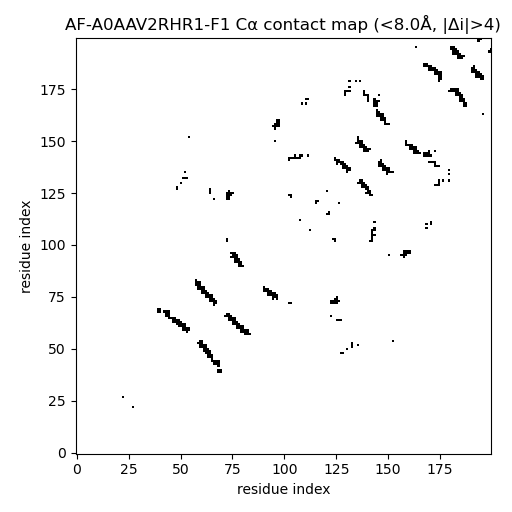TOM 614 C CA . ALA A 1 79 ? 9.968 8.798 1.208 1.00 94.62 79 ALA A CA 1
ATOM 615 C C . ALA A 1 79 ? 11.309 8.491 0.547 1.00 94.62 79 ALA A C 1
ATOM 617 O O . ALA A 1 79 ? 11.701 7.329 0.421 1.00 94.62 79 ALA A O 1
ATOM 618 N N . ASP A 1 80 ? 12.015 9.542 0.154 1.00 94.06 80 ASP A N 1
ATOM 619 C CA . ASP A 1 80 ? 13.333 9.434 -0.453 1.00 94.06 80 ASP A CA 1
ATOM 620 C C . ASP A 1 80 ? 14.417 9.567 0.616 1.00 94.06 80 ASP A C 1
ATOM 622 O O . ASP A 1 80 ? 14.475 10.545 1.362 1.00 94.06 80 ASP A O 1
ATOM 626 N N . ILE A 1 81 ? 15.273 8.552 0.692 1.00 92.62 81 ILE A N 1
ATOM 627 C CA . ILE A 1 81 ? 16.372 8.447 1.644 1.00 92.62 81 ILE A CA 1
ATOM 628 C C . ILE A 1 81 ? 17.667 8.573 0.849 1.00 92.62 81 ILE A C 1
ATOM 630 O O . ILE A 1 81 ? 18.013 7.701 0.049 1.00 92.62 81 ILE A O 1
ATOM 634 N N . ASN A 1 82 ? 18.380 9.675 1.059 1.00 91.25 82 ASN A N 1
ATOM 635 C CA . ASN A 1 82 ? 19.714 9.855 0.505 1.00 91.25 82 ASN A CA 1
ATOM 636 C C . ASN A 1 82 ? 20.720 9.082 1.370 1.00 91.25 82 ASN A C 1
ATOM 638 O O . ASN A 1 82 ? 20.869 9.375 2.556 1.00 91.25 82 ASN A O 1
ATOM 642 N N . LEU A 1 83 ? 21.386 8.095 0.773 1.00 87.69 83 LEU A N 1
ATOM 643 C CA . LEU A 1 83 ? 22.338 7.213 1.452 1.00 87.69 83 LEU A CA 1
ATOM 644 C C . LEU A 1 83 ? 23.623 7.940 1.874 1.00 87.69 83 LEU A C 1
ATOM 646 O O . LEU A 1 83 ? 24.279 7.504 2.812 1.00 87.69 83 LEU A O 1
ATOM 650 N N . GLU A 1 84 ? 23.935 9.065 1.230 1.00 88.31 84 GLU A N 1
ATOM 651 C CA . GLU A 1 84 ? 25.105 9.903 1.528 1.00 88.31 84 GLU A CA 1
ATOM 652 C C . GLU A 1 84 ? 24.779 11.049 2.503 1.00 88.31 84 GLU A C 1
ATOM 654 O O . GLU A 1 84 ? 25.608 11.924 2.754 1.00 88.31 84 GLU A O 1
ATOM 659 N N . ALA A 1 85 ? 23.546 11.121 3.013 1.00 83.00 85 ALA A N 1
ATOM 660 C CA . ALA A 1 85 ? 23.136 12.216 3.884 1.00 83.00 85 ALA A CA 1
ATOM 661 C C . ALA A 1 85 ? 23.701 12.084 5.307 1.00 83.00 85 ALA A C 1
ATOM 663 O O . ALA A 1 85 ? 23.896 10.991 5.840 1.00 83.00 85 ALA A O 1
ATOM 664 N N . ASN A 1 86 ? 23.876 13.232 5.964 1.00 81.62 86 ASN A N 1
ATOM 665 C CA . ASN A 1 86 ? 24.288 13.289 7.362 1.00 81.62 86 ASN A CA 1
ATOM 666 C C . ASN A 1 86 ? 23.232 12.673 8.291 1.00 81.62 86 ASN A C 1
ATOM 668 O O . ASN A 1 86 ? 22.017 12.781 8.067 1.00 81.62 86 ASN A O 1
ATOM 672 N N . TRP A 1 87 ? 23.706 12.081 9.386 1.00 78.25 87 TRP A N 1
ATOM 673 C CA . TRP A 1 87 ? 22.857 11.541 10.443 1.00 78.25 87 TRP A CA 1
ATOM 674 C C . TRP A 1 87 ? 21.936 12.632 11.006 1.00 78.25 87 TRP A C 1
ATOM 676 O O . TRP A 1 87 ? 22.366 13.757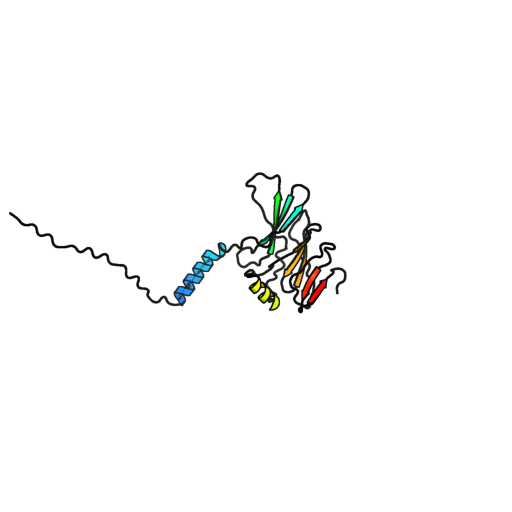 11.250 1.00 78.25 87 TRP A O 1
ATOM 686 N N . GLY A 1 88 ? 20.657 12.303 11.200 1.00 78.69 88 GLY A N 1
ATOM 687 C CA . GLY A 1 88 ? 19.647 13.250 11.691 1.00 78.69 88 GLY A CA 1
ATOM 688 C C . GLY A 1 88 ? 18.912 14.042 10.604 1.00 78.69 88 GLY A C 1
ATOM 689 O O . GLY A 1 88 ? 18.066 14.875 10.931 1.00 78.69 88 GLY A O 1
ATOM 690 N N . SER A 1 89 ? 19.175 13.774 9.322 1.00 84.38 89 SER A N 1
ATOM 691 C CA . SER A 1 89 ? 18.388 14.344 8.223 1.00 84.38 89 SER A CA 1
ATOM 692 C C . SER A 1 89 ? 16.909 13.959 8.352 1.00 84.38 89 SER A C 1
ATOM 694 O O . SER A 1 89 ? 16.565 12.787 8.516 1.00 84.38 89 SER A O 1
ATOM 696 N N . ARG A 1 90 ? 16.014 14.951 8.280 1.00 85.75 90 ARG A N 1
ATOM 697 C CA . ARG A 1 90 ? 14.569 14.721 8.385 1.00 85.75 90 ARG A CA 1
ATOM 698 C C . ARG A 1 90 ? 14.051 14.036 7.122 1.00 85.75 90 ARG A C 1
ATOM 700 O O . ARG A 1 90 ? 14.160 14.585 6.030 1.00 85.75 90 ARG A O 1
ATOM 707 N N . ILE A 1 91 ? 13.412 12.883 7.292 1.00 88.88 91 ILE A N 1
ATOM 708 C CA . ILE A 1 91 ? 12.715 12.189 6.209 1.00 88.88 91 ILE A CA 1
ATOM 709 C C . ILE A 1 91 ? 11.388 12.904 5.936 1.00 88.88 91 ILE A C 1
ATOM 711 O O . ILE A 1 91 ? 10.565 13.084 6.839 1.00 88.88 91 ILE A O 1
ATOM 715 N N . VAL A 1 92 ? 11.190 13.317 4.687 1.00 91.62 92 VAL A N 1
ATOM 716 C CA . VAL A 1 92 ? 9.930 13.878 4.192 1.00 91.62 92 VAL A CA 1
ATOM 717 C C . VAL A 1 92 ? 9.238 12.807 3.362 1.00 91.62 92 VAL A C 1
ATOM 719 O O . VAL A 1 92 ? 9.867 12.189 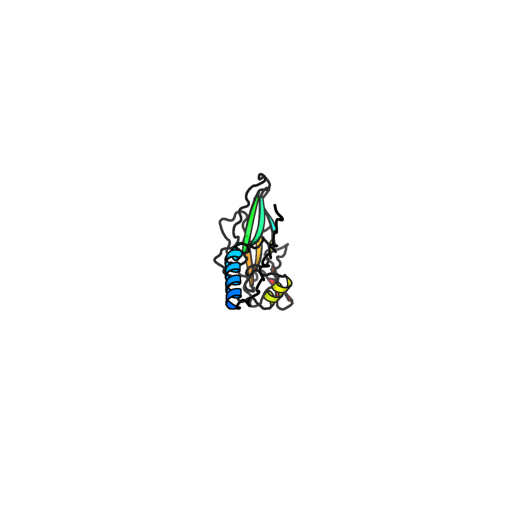2.505 1.00 91.62 92 VAL A O 1
ATOM 722 N N . TYR A 1 93 ? 7.952 12.585 3.624 1.00 91.94 93 TYR A N 1
ATOM 723 C CA . TYR A 1 93 ? 7.134 11.633 2.883 1.00 91.94 93 TYR A CA 1
ATOM 724 C C . TYR A 1 93 ? 6.003 12.336 2.138 1.00 91.94 93 TYR A C 1
ATOM 726 O O . TYR A 1 93 ? 5.527 13.388 2.568 1.00 91.94 93 TYR A O 1
ATOM 734 N N . GLN A 1 94 ? 5.583 11.748 1.022 1.00 92.88 94 GLN A N 1
ATOM 735 C CA . GLN A 1 94 ? 4.524 12.262 0.154 1.00 92.88 94 GLN A CA 1
ATOM 736 C C . GLN A 1 94 ? 3.582 11.128 -0.256 1.00 92.88 94 GLN A C 1
ATOM 738 O O . GLN A 1 94 ? 3.981 9.961 -0.283 1.00 92.88 94 GLN A O 1
ATOM 743 N N . GLU A 1 95 ? 2.324 11.465 -0.539 1.00 92.06 95 GLU A N 1
ATOM 744 C CA . GLU A 1 95 ? 1.350 10.507 -1.070 1.00 92.06 95 GLU A CA 1
ATOM 745 C C . GLU A 1 95 ? 1.766 10.094 -2.487 1.00 92.06 95 GLU A C 1
ATOM 747 O O . GLU A 1 95 ? 2.092 10.934 -3.325 1.00 92.06 95 GLU A O 1
ATOM 752 N N . VAL A 1 96 ? 1.757 8.787 -2.757 1.00 93.56 96 VAL A N 1
ATOM 753 C CA . VAL A 1 96 ? 1.973 8.260 -4.112 1.00 93.56 96 VAL A CA 1
ATOM 754 C C . VAL A 1 96 ? 0.735 8.492 -4.971 1.00 93.56 96 VAL A C 1
ATOM 756 O O . VAL A 1 96 ? 0.854 8.715 -6.173 1.00 93.56 96 VAL A O 1
ATOM 759 N N . LEU A 1 97 ? -0.449 8.397 -4.366 1.00 91.00 97 LEU A N 1
ATOM 760 C CA . LEU A 1 97 ? -1.733 8.387 -5.056 1.00 91.00 97 LEU A CA 1
ATOM 761 C C . LEU A 1 97 ? -2.454 9.716 -4.891 1.00 91.00 97 LEU A C 1
ATOM 763 O O . LEU A 1 97 ? -2.372 10.341 -3.838 1.00 91.00 97 LEU A O 1
ATOM 767 N N . ASP A 1 98 ? -3.184 10.128 -5.924 1.00 84.00 98 ASP A N 1
ATOM 768 C CA . ASP A 1 98 ? -4.034 11.310 -5.827 1.00 84.00 98 ASP A CA 1
ATOM 769 C C . ASP A 1 98 ? -5.229 11.044 -4.890 1.00 84.00 98 ASP A C 1
ATOM 771 O O . ASP A 1 98 ? -5.958 10.057 -5.038 1.00 84.00 98 ASP A O 1
ATOM 775 N N . SER A 1 99 ? -5.443 11.955 -3.936 1.00 67.75 99 SER A N 1
ATOM 776 C CA . SER A 1 99 ? -6.518 11.935 -2.934 1.00 67.75 99 SER A CA 1
ATOM 777 C C . SER A 1 99 ? -7.935 11.948 -3.547 1.00 67.75 99 SER A C 1
ATOM 779 O O . SER A 1 99 ? -8.912 11.723 -2.831 1.00 67.75 99 SER A O 1
ATOM 781 N N . GLY A 1 100 ? -8.073 12.204 -4.855 1.00 61.94 100 GLY A N 1
ATOM 782 C CA . GLY A 1 100 ? -9.349 12.165 -5.581 1.00 61.94 100 GLY A CA 1
ATOM 783 C C . GLY A 1 100 ? -10.029 10.787 -5.629 1.00 61.94 100 GLY A C 1
ATOM 784 O O . GLY A 1 100 ? -11.237 10.708 -5.859 1.00 61.94 100 GLY A O 1
ATOM 785 N N . HIS A 1 101 ? -9.298 9.699 -5.365 1.00 61.50 101 HIS A N 1
ATOM 786 C CA . HIS A 1 101 ? -9.848 8.342 -5.324 1.00 61.50 101 HIS A CA 1
ATOM 787 C C . HIS A 1 101 ? -10.238 7.954 -3.901 1.00 61.50 101 HIS A C 1
ATOM 789 O O . HIS A 1 101 ? -9.469 7.338 -3.170 1.00 61.50 101 HIS A O 1
ATOM 795 N N . SER A 1 102 ? -11.458 8.299 -3.498 1.00 59.97 102 SER A N 1
ATOM 796 C CA . SER A 1 102 ? -12.008 7.762 -2.256 1.00 59.97 102 SER A CA 1
ATOM 797 C C . SER A 1 102 ? -12.459 6.316 -2.480 1.00 59.97 102 SER A C 1
ATOM 799 O O . SER A 1 102 ? -13.482 6.067 -3.125 1.00 59.97 102 SER A O 1
ATOM 801 N N . PHE A 1 103 ? -11.703 5.359 -1.940 1.00 66.56 103 PHE A N 1
ATOM 802 C CA . PHE A 1 103 ? -12.040 3.932 -1.979 1.00 66.56 103 PHE A CA 1
ATOM 803 C C . PHE A 1 103 ? -13.208 3.597 -1.019 1.00 66.56 103 PHE A C 1
ATOM 805 O O . PHE A 1 103 ? -13.851 2.549 -1.158 1.00 66.56 103 PHE A O 1
ATOM 812 N N . LEU A 1 104 ? -13.536 4.542 -0.120 1.00 52.75 104 LEU A N 1
ATOM 813 C CA . LEU A 1 104 ? -14.524 4.470 0.970 1.00 52.75 104 LEU A CA 1
ATOM 814 C C . LEU A 1 104 ? -15.955 4.150 0.551 1.00 52.75 104 LEU A C 1
ATOM 816 O O . LEU A 1 104 ? -16.735 3.656 1.365 1.00 52.75 104 LEU A O 1
ATOM 820 N N . TRP A 1 105 ? -16.348 4.474 -0.679 1.00 55.38 105 TRP A N 1
ATOM 821 C CA . TRP A 1 105 ? -17.758 4.371 -1.068 1.00 55.38 105 TRP A CA 1
ATOM 822 C C . TRP A 1 105 ? -18.162 2.960 -1.487 1.00 55.38 105 TRP A C 1
ATOM 824 O O . TRP A 1 105 ? -19.354 2.673 -1.619 1.00 55.38 105 TRP A O 1
ATOM 834 N N . ARG A 1 106 ? -17.193 2.059 -1.684 1.00 63.53 106 ARG A N 1
ATOM 835 C CA . ARG A 1 106 ? -17.487 0.667 -2.021 1.00 63.53 106 ARG A CA 1
ATOM 836 C C . ARG A 1 106 ? -17.516 -0.172 -0.753 1.00 63.53 106 ARG A C 1
ATOM 838 O O . ARG A 1 106 ? -16.568 -0.197 0.025 1.00 63.53 106 ARG A O 1
ATOM 845 N N . ARG A 1 107 ? -18.637 -0.867 -0.552 1.00 70.19 107 ARG A N 1
ATOM 846 C CA . ARG A 1 107 ? -18.790 -1.848 0.526 1.00 70.19 107 ARG A CA 1
ATOM 847 C C . ARG A 1 107 ? -17.679 -2.887 0.408 1.00 70.19 107 ARG A C 1
ATOM 849 O O . ARG A 1 107 ? -17.488 -3.439 -0.671 1.00 70.19 107 ARG A O 1
ATOM 856 N N . THR A 1 108 ? -16.990 -3.162 1.512 1.00 78.00 108 THR A N 1
ATOM 857 C CA . THR A 1 108 ? -16.039 -4.272 1.574 1.00 78.00 108 THR A CA 1
ATOM 858 C C . THR A 1 108 ? -16.785 -5.583 1.365 1.00 78.00 108 THR A C 1
ATOM 860 O O . THR A 1 108 ? -17.855 -5.809 1.939 1.00 78.00 108 THR A O 1
ATOM 863 N N . SER A 1 109 ? -16.238 -6.437 0.509 1.00 86.81 109 SER A N 1
ATOM 864 C CA . SER A 1 109 ? -16.779 -7.773 0.281 1.00 86.81 109 SER A CA 1
ATOM 865 C C . SER A 1 109 ? -16.588 -8.665 1.510 1.00 86.81 109 SER A C 1
ATOM 867 O O . SER A 1 109 ? -15.739 -8.407 2.369 1.00 86.81 109 SER A O 1
ATOM 869 N N . ARG A 1 110 ? -17.359 -9.755 1.592 1.00 89.75 110 ARG A N 1
ATOM 870 C CA . ARG A 1 110 ? -17.214 -10.746 2.669 1.00 89.75 110 ARG A CA 1
ATOM 871 C C . ARG A 1 110 ? -15.804 -11.341 2.672 1.00 89.75 110 ARG A C 1
ATOM 873 O O . ARG A 1 110 ? -15.221 -11.558 3.728 1.00 89.75 110 ARG A O 1
ATOM 880 N N . GLU A 1 111 ? -15.260 -11.595 1.491 1.00 89.75 111 GLU A N 1
ATOM 881 C CA . GLU A 1 111 ? -13.935 -12.156 1.275 1.00 89.75 111 GLU A CA 1
ATOM 882 C C . GLU A 1 111 ? -12.831 -11.217 1.792 1.00 89.75 111 GLU A C 1
ATOM 884 O O . GLU A 1 111 ? -11.929 -11.665 2.502 1.00 89.75 111 GLU A O 1
ATOM 889 N N . GLU A 1 112 ? -12.930 -9.910 1.521 1.00 87.81 112 GLU A N 1
ATOM 890 C CA . GLU A 1 112 ? -11.999 -8.895 2.043 1.00 87.81 112 GLU A CA 1
ATOM 891 C C . GLU A 1 112 ? -12.101 -8.740 3.566 1.00 87.81 112 GLU A C 1
ATOM 893 O O . GLU A 1 112 ? -11.077 -8.619 4.245 1.00 87.81 112 GLU A O 1
ATOM 898 N N . GLN A 1 113 ? -13.318 -8.777 4.120 1.00 88.75 113 GLN A N 1
ATOM 899 C CA . GLN A 1 113 ? -13.544 -8.706 5.568 1.00 88.75 113 GLN A CA 1
ATOM 900 C C . GLN A 1 113 ? -12.896 -9.894 6.285 1.00 88.75 113 GLN A C 1
ATOM 902 O O . GLN A 1 113 ? -12.105 -9.703 7.208 1.00 88.75 113 GLN A O 1
ATOM 907 N N . LEU A 1 114 ? -13.141 -11.116 5.803 1.00 92.06 114 LEU A N 1
ATOM 908 C CA . LEU A 1 114 ? -12.540 -12.330 6.360 1.00 92.06 114 LEU A CA 1
ATOM 909 C C . LEU A 1 114 ? -11.009 -12.328 6.244 1.00 92.06 114 LEU A C 1
ATOM 911 O O . LEU A 1 114 ? -10.316 -12.800 7.148 1.00 92.06 114 LEU A O 1
ATOM 915 N N . LEU A 1 115 ? -10.457 -11.813 5.139 1.00 90.19 115 LEU A N 1
ATOM 916 C CA . LEU A 1 115 ? -9.008 -11.673 4.982 1.00 90.19 115 LEU A CA 1
ATOM 917 C C . LEU A 1 115 ? -8.430 -10.657 5.978 1.00 90.19 115 LEU A C 1
ATOM 919 O O . LEU A 1 115 ? -7.376 -10.905 6.567 1.00 90.19 115 LEU A O 1
ATOM 923 N N . SER A 1 116 ? -9.134 -9.547 6.199 1.00 89.06 116 SER A N 1
ATOM 924 C CA . SER A 1 116 ? -8.735 -8.494 7.137 1.00 89.06 116 SER A CA 1
ATOM 925 C C . SER A 1 116 ? -8.739 -8.996 8.579 1.00 89.06 116 SER A C 1
ATOM 927 O O . SER A 1 116 ? -7.770 -8.775 9.303 1.00 89.06 116 SER A O 1
ATOM 929 N N . GLU A 1 117 ? -9.760 -9.760 8.977 1.00 91.56 117 GLU A N 1
ATOM 930 C CA . GLU A 1 117 ? -9.810 -10.432 10.280 1.00 91.56 117 GLU A CA 1
ATOM 931 C C . GLU A 1 117 ? -8.635 -11.404 10.463 1.00 91.56 117 GLU A C 1
ATOM 933 O O . GLU A 1 117 ? -7.918 -11.327 11.465 1.00 91.56 117 GLU A O 1
ATOM 938 N N . ARG A 1 118 ? -8.367 -12.267 9.469 1.00 94.25 118 ARG A N 1
ATOM 939 C CA . ARG A 1 118 ? -7.238 -13.218 9.510 1.00 94.25 118 ARG A CA 1
ATOM 940 C C . ARG A 1 118 ? -5.883 -12.526 9.628 1.00 94.25 118 ARG A C 1
ATOM 942 O O . ARG A 1 118 ? -5.017 -13.006 10.356 1.00 94.25 118 ARG A O 1
ATOM 949 N N . ARG A 1 119 ? -5.696 -11.403 8.933 1.00 89.75 119 ARG A N 1
ATOM 950 C CA . ARG A 1 119 ? -4.458 -10.609 8.979 1.00 89.75 119 ARG A CA 1
ATOM 951 C C . ARG A 1 119 ? -4.418 -9.610 10.140 1.00 89.75 119 ARG A C 1
ATOM 953 O O . ARG A 1 119 ? -3.415 -8.920 10.293 1.00 89.75 119 ARG A O 1
ATOM 960 N N . ARG A 1 120 ? -5.475 -9.536 10.960 1.00 90.25 120 ARG A N 1
ATOM 961 C CA . ARG A 1 120 ? -5.646 -8.557 12.051 1.00 90.25 120 ARG A CA 1
ATOM 962 C C . ARG A 1 120 ? -5.499 -7.105 11.578 1.00 90.25 120 ARG A C 1
ATOM 964 O O . ARG A 1 120 ? -4.948 -6.256 12.279 1.00 90.25 120 ARG A O 1
ATOM 971 N N . ILE A 1 121 ? -6.001 -6.818 10.381 1.00 85.94 121 ILE A N 1
ATOM 972 C CA . ILE A 1 121 ? -5.970 -5.491 9.772 1.00 85.94 121 ILE A CA 1
ATOM 973 C C . ILE A 1 121 ? -7.208 -4.719 10.225 1.00 85.94 121 ILE A C 1
ATOM 975 O O . ILE A 1 121 ? -8.338 -5.092 9.933 1.00 85.94 121 ILE A O 1
ATOM 979 N N . SER A 1 122 ? -6.980 -3.635 10.964 1.00 79.38 122 SER A N 1
ATOM 980 C CA . SER A 1 122 ? -8.025 -2.740 11.485 1.00 79.38 122 SER A CA 1
ATOM 981 C C . SER A 1 122 ? -8.119 -1.417 10.717 1.00 79.38 122 SER A C 1
ATOM 983 O O . SER A 1 122 ? -8.843 -0.503 11.117 1.00 79.38 122 SER A O 1
ATOM 985 N N . THR A 1 123 ? -7.290 -1.239 9.687 1.00 81.12 123 THR A N 1
ATOM 986 C CA . THR A 1 123 ? -7.326 -0.093 8.773 1.00 81.12 123 THR A CA 1
ATOM 987 C C . THR A 1 123 ? -8.331 -0.319 7.661 1.00 81.12 123 THR A C 1
ATOM 989 O O . THR A 1 123 ? -8.548 -1.440 7.217 1.00 81.12 123 THR A O 1
ATOM 992 N N . TRP A 1 124 ? -8.908 0.784 7.203 1.00 82.19 124 TRP A N 1
ATOM 993 C CA . TRP A 1 124 ? -9.721 0.855 5.995 1.00 82.19 124 TRP A CA 1
ATOM 994 C C . TRP A 1 124 ? -8.854 1.434 4.873 1.00 82.19 124 TRP A C 1
ATOM 996 O O . TRP A 1 124 ? -7.885 2.132 5.177 1.00 82.19 124 TRP A O 1
ATOM 1006 N N . GLY A 1 125 ? -9.185 1.165 3.611 1.00 86.62 125 GLY A N 1
ATOM 1007 C CA . GLY A 1 125 ? -8.392 1.583 2.450 1.00 86.62 125 GLY A CA 1
ATOM 1008 C C . GLY A 1 125 ? -7.426 0.507 1.960 1.00 86.62 125 GLY A C 1
ATOM 1009 O O . GLY A 1 125 ? -7.729 -0.684 2.016 1.00 86.62 125 GLY A O 1
ATOM 1010 N N . ILE A 1 126 ? -6.253 0.928 1.488 1.00 89.75 126 ILE A N 1
ATOM 1011 C CA . ILE A 1 126 ? -5.208 0.027 0.997 1.00 89.75 126 ILE A CA 1
ATOM 1012 C C . ILE A 1 126 ? -4.582 -0.696 2.190 1.00 89.75 126 ILE A C 1
ATOM 1014 O O . ILE A 1 126 ? -4.048 -0.071 3.113 1.00 89.75 126 ILE A O 1
ATOM 1018 N N . THR A 1 127 ? -4.668 -2.025 2.177 1.00 89.12 127 THR A N 1
ATOM 1019 C CA . THR A 1 127 ? -4.219 -2.886 3.284 1.00 89.12 127 THR A CA 1
ATOM 1020 C C . THR A 1 127 ? -2.903 -3.598 2.999 1.00 89.12 127 THR A C 1
ATOM 1022 O O . THR A 1 127 ? -2.180 -3.954 3.930 1.00 89.12 127 THR A O 1
ATOM 1025 N N . ASN A 1 128 ? -2.593 -3.791 1.722 1.00 91.56 128 ASN A N 1
ATOM 1026 C CA . ASN A 1 128 ? -1.315 -4.257 1.222 1.00 91.56 128 ASN A CA 1
ATOM 1027 C C . ASN A 1 128 ? -1.094 -3.746 -0.201 1.00 91.56 128 ASN A C 1
ATOM 1029 O O . ASN A 1 128 ? -2.033 -3.318 -0.872 1.00 91.56 128 ASN A O 1
ATOM 1033 N N . TYR A 1 129 ? 0.141 -3.821 -0.666 1.00 94.88 129 TYR A N 1
ATOM 1034 C CA . TYR A 1 129 ? 0.481 -3.576 -2.059 1.00 94.88 129 TYR A CA 1
ATOM 1035 C C . TYR A 1 129 ? 1.655 -4.454 -2.472 1.00 94.88 129 TYR A C 1
ATOM 1037 O O . TYR A 1 129 ? 2.251 -5.173 -1.674 1.00 94.88 129 TYR A O 1
ATOM 1045 N N . GLU A 1 130 ? 1.991 -4.372 -3.744 1.00 96.31 130 GLU A N 1
ATOM 1046 C CA . GLU A 1 130 ? 3.153 -5.016 -4.304 1.00 96.31 130 GLU A CA 1
ATOM 1047 C C . GLU A 1 130 ? 3.903 -4.060 -5.214 1.00 96.31 130 GLU A C 1
ATOM 1049 O O . GLU A 1 130 ? 3.307 -3.243 -5.920 1.00 96.31 130 GLU A O 1
ATOM 1054 N N . LEU A 1 131 ? 5.226 -4.177 -5.183 1.00 96.44 131 LEU A N 1
ATOM 1055 C CA . LEU A 1 131 ? 6.150 -3.345 -5.927 1.00 96.44 131 LEU A CA 1
ATOM 1056 C C . LEU A 1 131 ? 7.012 -4.214 -6.840 1.00 96.44 131 LEU A C 1
ATOM 1058 O O . LEU A 1 131 ? 7.821 -5.016 -6.377 1.00 96.44 131 LEU A O 1
ATOM 1062 N N . HIS A 1 132 ? 6.943 -3.950 -8.139 1.00 96.31 132 HIS A N 1
ATOM 1063 C CA . HIS A 1 132 ? 7.960 -4.402 -9.074 1.00 96.31 132 HIS A CA 1
ATOM 1064 C C . HIS A 1 132 ? 9.080 -3.356 -9.148 1.00 96.31 132 HIS A C 1
ATOM 1066 O O . HIS A 1 132 ? 8.996 -2.365 -9.880 1.00 96.31 132 HIS A O 1
ATOM 1072 N N . ALA A 1 133 ? 10.135 -3.563 -8.354 1.00 93.44 133 ALA A N 1
ATOM 1073 C CA . ALA A 1 133 ? 11.218 -2.594 -8.170 1.00 93.44 133 ALA A CA 1
ATOM 1074 C C . ALA A 1 133 ? 11.904 -2.125 -9.476 1.00 93.44 133 ALA A C 1
ATOM 1076 O O . ALA A 1 133 ? 12.167 -0.923 -9.575 1.00 93.44 133 ALA A O 1
ATOM 1077 N N . PRO A 1 134 ? 12.156 -2.984 -10.490 1.00 92.56 134 PRO A N 1
ATOM 1078 C CA . PRO A 1 134 ? 12.794 -2.545 -11.733 1.00 92.56 134 PRO A CA 1
ATOM 1079 C C . PRO A 1 134 ? 11.959 -1.542 -12.540 1.00 92.56 134 PRO A C 1
ATOM 1081 O O . PRO A 1 134 ? 12.501 -0.565 -13.044 1.00 92.56 134 PRO A O 1
ATOM 1084 N N . SER A 1 135 ? 10.640 -1.747 -12.647 1.00 92.75 135 SER A N 1
ATOM 1085 C CA . SER A 1 135 ? 9.763 -0.851 -13.426 1.00 92.75 135 SER A CA 1
ATOM 1086 C C . SER A 1 135 ? 9.155 0.280 -12.597 1.00 92.75 135 SER A C 1
ATOM 1088 O O . SER A 1 135 ? 8.692 1.270 -13.158 1.00 92.75 135 SER A O 1
ATOM 1090 N N . GLY A 1 136 ? 9.102 0.137 -11.270 1.00 93.94 136 GLY A N 1
ATOM 1091 C CA . GLY A 1 136 ? 8.324 1.031 -10.413 1.00 93.94 136 GLY A CA 1
ATOM 1092 C C . GLY A 1 136 ? 6.816 0.805 -10.487 1.00 93.94 136 GLY A C 1
ATOM 1093 O O . GLY A 1 136 ? 6.053 1.688 -10.097 1.00 93.94 136 GLY A O 1
ATOM 1094 N N . THR A 1 137 ? 6.379 -0.339 -11.014 1.00 95.06 137 THR A N 1
ATOM 1095 C CA . THR A 1 137 ? 4.961 -0.703 -11.053 1.00 95.06 137 THR A CA 1
ATOM 1096 C C . THR A 1 137 ? 4.495 -1.074 -9.653 1.00 95.06 137 THR A C 1
ATOM 1098 O O . THR A 1 137 ? 5.122 -1.894 -8.985 1.00 95.06 137 THR A O 1
ATOM 1101 N N . LEU A 1 138 ? 3.386 -0.474 -9.241 1.00 95.44 138 LEU A N 1
ATOM 1102 C CA . LEU A 1 138 ? 2.701 -0.741 -7.989 1.00 95.44 138 LEU A CA 1
ATOM 1103 C C . LEU A 1 138 ? 1.330 -1.332 -8.292 1.00 95.44 138 LEU A C 1
ATOM 1105 O O . LEU A 1 138 ? 0.611 -0.834 -9.165 1.00 95.44 138 LEU A O 1
ATOM 1109 N N . VAL A 1 139 ? 0.974 -2.381 -7.562 1.00 94.88 139 VAL A N 1
ATOM 1110 C CA . VAL A 1 139 ? -0.335 -3.027 -7.645 1.00 94.88 139 VAL A CA 1
ATOM 1111 C C . VAL A 1 139 ? -0.891 -3.184 -6.243 1.00 94.88 139 VAL A C 1
ATOM 1113 O O . VAL A 1 139 ? -0.178 -3.578 -5.326 1.00 94.88 139 VAL A O 1
ATOM 1116 N N . PHE A 1 140 ? -2.166 -2.863 -6.060 1.00 93.00 140 PHE A N 1
ATOM 1117 C CA . PHE A 1 140 ? -2.813 -2.980 -4.761 1.00 93.00 140 PHE A CA 1
ATOM 1118 C C . PHE A 1 140 ? -4.306 -3.280 -4.909 1.00 93.00 140 PHE A C 1
ATOM 1120 O O . PHE A 1 140 ? -4.949 -2.783 -5.840 1.00 93.00 140 PHE A O 1
ATOM 1127 N N . PRO A 1 141 ? -4.881 -4.093 -4.010 1.00 90.00 141 PRO A N 1
ATOM 1128 C CA . PRO A 1 141 ? -6.318 -4.256 -3.929 1.00 90.00 141 PRO A CA 1
ATOM 1129 C C . PRO A 1 141 ? -6.939 -3.071 -3.178 1.00 90.00 141 PRO A C 1
ATOM 1131 O O . PRO A 1 141 ? -6.468 -2.670 -2.111 1.00 90.00 141 PRO A O 1
ATOM 1134 N N . ALA A 1 142 ? -8.024 -2.531 -3.721 1.00 86.56 142 ALA A N 1
ATOM 1135 C CA . ALA A 1 142 ? -8.888 -1.585 -3.026 1.00 86.56 142 ALA A CA 1
ATOM 1136 C C . ALA A 1 142 ? -10.312 -1.704 -3.576 1.00 86.56 142 ALA A C 1
ATOM 1138 O O . ALA A 1 142 ? -10.499 -1.982 -4.759 1.00 86.56 142 ALA A O 1
ATOM 1139 N N . SER A 1 143 ? -11.327 -1.494 -2.735 1.00 82.25 143 SER A N 1
ATOM 1140 C CA . SER A 1 143 ? -12.735 -1.474 -3.166 1.00 82.25 143 SER A CA 1
ATOM 1141 C C . SER A 1 143 ? -13.184 -2.722 -3.961 1.00 82.25 143 SER A C 1
ATOM 1143 O O . SER A 1 143 ? -13.915 -2.593 -4.947 1.00 82.25 143 SER A O 1
ATOM 1145 N N . SER A 1 144 ? -12.744 -3.923 -3.560 1.00 85.06 144 SER A N 1
ATOM 1146 C CA . SER A 1 144 ? -13.010 -5.207 -4.235 1.00 85.06 144 SER A CA 1
ATOM 1147 C C . SER A 1 144 ? -12.466 -5.343 -5.663 1.00 85.06 144 SER A C 1
ATOM 1149 O O . SER A 1 144 ? -12.833 -6.274 -6.382 1.00 85.06 144 SER A O 1
ATOM 1151 N N . THR A 1 145 ? -11.574 -4.449 -6.078 1.00 87.19 145 THR A N 1
ATOM 1152 C CA . THR A 1 145 ? -10.902 -4.475 -7.379 1.00 87.19 145 THR A CA 1
ATOM 1153 C C . THR A 1 145 ? -9.390 -4.328 -7.198 1.00 87.19 145 THR A C 1
ATOM 1155 O O . THR A 1 145 ? -8.892 -4.148 -6.086 1.00 87.19 145 THR A O 1
ATOM 1158 N N . ILE A 1 146 ? -8.643 -4.449 -8.292 1.00 90.31 146 IL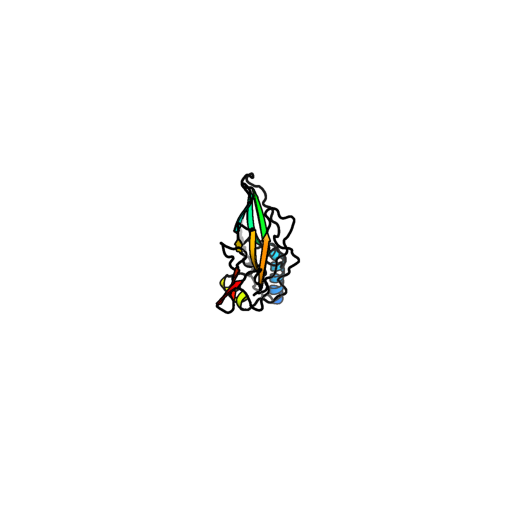E A N 1
ATOM 1159 C CA . ILE A 1 146 ? -7.197 -4.230 -8.307 1.00 90.31 146 ILE A CA 1
ATOM 1160 C C . ILE A 1 146 ? -6.928 -2.907 -9.007 1.00 90.31 146 ILE A C 1
ATOM 1162 O O . ILE A 1 146 ? -7.462 -2.638 -10.083 1.00 90.31 146 ILE A O 1
ATOM 1166 N N . PHE A 1 147 ? -6.051 -2.112 -8.414 1.00 91.25 147 PHE A N 1
ATOM 1167 C CA . PHE A 1 147 ? -5.515 -0.907 -9.014 1.00 91.25 147 PHE A CA 1
ATOM 1168 C C . PHE A 1 147 ? -4.047 -1.106 -9.365 1.00 91.25 147 PHE A C 1
ATOM 1170 O O . PHE A 1 147 ? -3.308 -1.807 -8.671 1.00 91.25 147 PHE A O 1
ATOM 1177 N N . GLN A 1 148 ? -3.633 -0.466 -10.453 1.00 92.12 148 GLN A N 1
ATOM 1178 C CA . GLN A 1 148 ? -2.258 -0.457 -10.925 1.00 92.12 148 GLN A CA 1
ATOM 1179 C C . GLN A 1 148 ? -1.818 0.978 -11.202 1.00 92.12 148 GLN A C 1
ATOM 1181 O O . GLN A 1 148 ? -2.537 1.749 -11.839 1.00 92.12 148 GLN A O 1
ATOM 1186 N N . CYS A 1 149 ? -0.608 1.330 -10.788 1.00 92.56 149 CYS A N 1
ATOM 1187 C CA . CYS A 1 149 ? 0.043 2.561 -11.218 1.00 92.56 149 CYS A CA 1
ATOM 1188 C C . CYS A 1 149 ? 1.540 2.339 -11.452 1.00 92.56 149 CYS A C 1
ATOM 1190 O O . CYS A 1 149 ? 2.125 1.353 -11.006 1.00 92.56 149 CYS A O 1
ATOM 1192 N N . MET A 1 150 ? 2.164 3.247 -12.197 1.00 93.38 150 MET A N 1
ATOM 1193 C CA . MET A 1 150 ? 3.611 3.271 -12.387 1.00 93.38 150 MET A CA 1
ATOM 1194 C C . MET A 1 150 ? 4.147 4.516 -11.694 1.00 93.38 150 MET A C 1
ATOM 1196 O O . MET A 1 150 ? 3.815 5.630 -12.095 1.00 93.38 150 MET A O 1
ATOM 1200 N N . HIS A 1 151 ? 4.953 4.333 -10.649 1.00 94.38 151 HIS A N 1
ATOM 1201 C CA . HIS A 1 151 ? 5.539 5.451 -9.923 1.00 94.38 151 HIS A CA 1
ATOM 1202 C C . HIS A 1 151 ? 6.903 5.824 -10.531 1.00 94.38 151 HIS A C 1
ATOM 1204 O O . HIS A 1 151 ? 7.846 5.016 -10.482 1.00 94.38 151 HIS A O 1
ATOM 1210 N N . PRO A 1 152 ? 7.031 7.024 -11.129 1.00 92.25 152 PRO A N 1
ATOM 1211 C CA . PRO A 1 152 ? 8.251 7.436 -11.813 1.00 92.25 152 PRO A CA 1
ATOM 1212 C C . PRO A 1 152 ? 9.401 7.643 -10.823 1.00 92.25 152 PRO A C 1
ATOM 1214 O O . PRO A 1 152 ? 9.203 7.925 -9.642 1.00 92.25 152 PRO A O 1
ATOM 1217 N N . GLU A 1 153 ? 10.638 7.551 -11.306 1.00 91.12 153 GLU A N 1
ATOM 1218 C CA . GLU A 1 153 ? 11.823 7.813 -10.477 1.00 91.12 153 GLU A CA 1
ATOM 1219 C C . GLU A 1 153 ? 11.863 9.258 -9.963 1.00 91.12 153 GLU A C 1
ATOM 1221 O O . GLU A 1 153 ? 12.255 9.500 -8.823 1.00 91.12 153 GLU A O 1
ATOM 1226 N N . ARG A 1 154 ? 11.373 10.210 -10.764 1.00 89.62 154 ARG A N 1
ATOM 1227 C CA . ARG A 1 154 ? 11.220 11.624 -10.400 1.00 89.62 154 ARG A CA 1
ATOM 1228 C C . ARG A 1 154 ? 9.740 12.023 -10.462 1.00 89.62 154 ARG A C 1
ATOM 1230 O O . ARG A 1 154 ? 9.285 12.456 -11.518 1.00 89.62 154 ARG A O 1
ATOM 1237 N N . PRO A 1 155 ? 8.976 11.829 -9.376 1.00 88.56 155 PRO A N 1
ATOM 1238 C CA . PRO A 1 155 ? 7.574 12.222 -9.330 1.00 88.56 155 PRO A CA 1
ATOM 1239 C C . PRO A 1 155 ? 7.440 13.747 -9.327 1.00 88.56 155 PRO A C 1
ATOM 1241 O O . PRO A 1 155 ? 8.100 14.441 -8.558 1.00 88.56 155 PRO A O 1
ATOM 1244 N N . THR A 1 156 ? 6.580 14.266 -10.201 1.00 86.88 156 THR A N 1
ATOM 1245 C CA . THR A 1 156 ? 6.187 15.687 -10.247 1.00 86.88 156 THR A CA 1
ATOM 1246 C C . THR A 1 156 ? 4.922 15.969 -9.433 1.00 86.88 156 THR A C 1
ATOM 1248 O O . THR A 1 156 ? 4.483 17.112 -9.353 1.00 86.88 156 THR A O 1
ATOM 1251 N N . GLY A 1 157 ? 4.319 14.931 -8.854 1.00 86.94 157 GLY A N 1
ATOM 1252 C CA . GLY A 1 157 ? 3.077 14.984 -8.097 1.00 86.94 157 GLY A CA 1
ATOM 1253 C C . GLY A 1 157 ? 2.517 13.583 -7.865 1.00 86.94 157 GLY A C 1
ATOM 1254 O O . GLY A 1 157 ? 3.166 12.583 -8.186 1.00 86.94 157 GLY A O 1
ATOM 1255 N N . ALA A 1 158 ? 1.306 13.531 -7.316 1.00 88.12 158 ALA A N 1
ATOM 1256 C CA . ALA A 1 158 ? 0.592 12.288 -7.072 1.00 88.12 158 ALA A CA 1
ATOM 1257 C C . ALA A 1 158 ? 0.173 11.602 -8.387 1.00 88.12 158 ALA A C 1
ATOM 1259 O O . ALA A 1 158 ? -0.104 12.257 -9.393 1.00 88.12 158 ALA A O 1
ATOM 1260 N N . VAL A 1 159 ? 0.127 10.271 -8.377 1.00 90.81 159 VAL A N 1
ATOM 1261 C CA . VAL A 1 159 ? -0.202 9.437 -9.536 1.00 90.81 159 VAL A CA 1
ATOM 1262 C C . VAL A 1 159 ? -1.648 8.962 -9.443 1.00 90.81 159 VAL A C 1
ATOM 1264 O O . VAL A 1 159 ? -2.081 8.420 -8.428 1.00 90.81 159 VAL A O 1
ATOM 1267 N N . THR A 1 160 ? -2.392 9.106 -10.535 1.00 90.25 160 THR A N 1
ATOM 1268 C CA . THR A 1 160 ? -3.742 8.550 -10.676 1.00 90.25 160 THR A CA 1
ATOM 1269 C C . THR A 1 160 ? -3.655 7.044 -10.964 1.00 90.25 160 THR A C 1
ATOM 1271 O O . THR A 1 160 ? -3.101 6.654 -11.999 1.00 90.25 160 THR A O 1
ATOM 1274 N N . PRO A 1 161 ? -4.168 6.164 -10.087 1.00 91.00 161 PRO A N 1
ATOM 1275 C CA . PRO A 1 161 ? -4.163 4.731 -10.337 1.00 91.00 161 PRO A CA 1
ATOM 1276 C C . PRO A 1 161 ? -5.188 4.326 -11.403 1.00 91.00 161 PRO A C 1
ATOM 1278 O O . PRO A 1 161 ? -6.299 4.850 -11.467 1.00 91.00 161 PRO A O 1
ATOM 1281 N N . ARG A 1 162 ? -4.831 3.329 -12.216 1.00 89.12 162 ARG A N 1
ATOM 1282 C CA . ARG A 1 162 ? -5.725 2.692 -13.186 1.00 89.12 162 ARG A CA 1
ATOM 1283 C C . ARG A 1 162 ? -6.445 1.519 -12.526 1.00 89.12 162 ARG A C 1
ATOM 1285 O O . ARG A 1 162 ? -5.799 0.578 -12.067 1.00 89.12 162 ARG A O 1
ATOM 1292 N N . GLU A 1 163 ? -7.774 1.555 -12.516 1.00 88.56 163 GLU A N 1
ATOM 1293 C CA . GLU A 1 163 ? -8.602 0.416 -12.106 1.00 88.56 163 GLU A CA 1
ATOM 1294 C C . GLU A 1 163 ? -8.513 -0.707 -13.150 1.00 88.56 163 GLU A C 1
ATOM 1296 O O . GLU A 1 163 ? -8.566 -0.457 -14.358 1.00 88.56 163 GLU A O 1
ATOM 1301 N N . LEU A 1 164 ? -8.389 -1.951 -12.688 1.00 86.31 164 LEU A N 1
ATOM 1302 C CA . LEU A 1 164 ? -8.460 -3.146 -13.521 1.00 86.31 164 LEU A CA 1
ATOM 1303 C C . LEU A 1 164 ? -9.880 -3.724 -13.410 1.00 86.31 164 LEU A C 1
ATOM 1305 O O . LEU A 1 164 ? -10.157 -4.462 -12.461 1.00 86.31 164 LEU A O 1
ATOM 1309 N N . PRO A 1 165 ? -10.801 -3.385 -14.334 1.00 75.31 165 PRO A N 1
ATOM 1310 C CA . PRO A 1 165 ? -12.218 -3.690 -14.175 1.00 75.31 165 PRO A CA 1
ATOM 1311 C C . PRO A 1 165 ? -12.472 -5.196 -14.030 1.00 75.31 165 PRO A C 1
ATOM 1313 O O . PRO A 1 165 ? -11.839 -6.033 -14.682 1.00 75.31 165 PRO A O 1
ATOM 1316 N N . SER A 1 166 ? -13.414 -5.538 -13.148 1.00 74.62 166 SER A N 1
ATOM 1317 C CA . SER A 1 166 ? -13.759 -6.915 -12.793 1.00 74.62 166 SER A CA 1
ATOM 1318 C C . SER A 1 166 ? -15.206 -7.026 -12.329 1.00 74.62 166 SER A C 1
ATOM 1320 O O . SER A 1 166 ? -15.682 -6.182 -11.577 1.00 74.62 166 SER A O 1
ATOM 1322 N N . CYS A 1 167 ? -15.877 -8.125 -12.678 1.00 69.88 167 CYS A N 1
ATOM 1323 C CA . CYS A 1 167 ? -17.158 -8.509 -12.071 1.00 69.88 167 CYS A CA 1
ATOM 1324 C C . CYS A 1 167 ? -16.989 -9.354 -10.793 1.00 69.88 167 CYS A C 1
ATOM 1326 O O . CYS A 1 167 ? -17.971 -9.845 -10.241 1.00 69.88 167 CYS A O 1
ATOM 1328 N N . GLN A 1 168 ? -15.751 -9.600 -10.361 1.00 83.31 168 GLN A N 1
ATOM 1329 C CA . GLN A 1 168 ? -15.419 -10.481 -9.241 1.00 83.31 168 GLN A CA 1
ATOM 1330 C C . GLN A 1 168 ? -14.486 -9.781 -8.259 1.00 83.31 168 GLN A C 1
ATOM 1332 O O . GLN A 1 168 ? -13.597 -9.044 -8.692 1.00 83.31 168 GLN A O 1
ATOM 1337 N N . VAL A 1 169 ? -14.654 -10.085 -6.969 1.00 86.06 169 VAL A N 1
ATOM 1338 C CA . VAL A 1 169 ? -13.712 -9.705 -5.911 1.00 86.06 169 VAL A CA 1
ATOM 1339 C C . VAL A 1 169 ? -12.375 -10.380 -6.189 1.00 86.06 169 VAL A C 1
ATOM 1341 O O . VAL A 1 169 ? -12.314 -11.605 -6.323 1.00 86.06 169 VAL A O 1
ATOM 1344 N N . ARG A 1 170 ? -11.312 -9.582 -6.276 1.00 88.12 170 ARG A N 1
ATOM 1345 C CA . ARG A 1 170 ? -9.952 -10.067 -6.513 1.00 88.12 170 ARG A CA 1
ATOM 1346 C C . ARG A 1 170 ? -9.118 -9.858 -5.262 1.00 88.12 170 ARG A C 1
ATOM 1348 O O . ARG A 1 170 ? -9.000 -8.739 -4.770 1.00 88.12 170 ARG A O 1
ATOM 1355 N N . LEU A 1 171 ? -8.544 -10.938 -4.756 1.00 89.94 171 LEU A N 1
ATOM 1356 C CA . LEU A 1 171 ? -7.721 -10.933 -3.558 1.00 89.94 171 LEU A CA 1
ATOM 1357 C C . LEU A 1 171 ? -6.267 -11.226 -3.904 1.00 89.94 171 LEU A C 1
ATOM 1359 O O . LEU A 1 171 ? -5.975 -11.961 -4.846 1.00 89.94 171 LEU A O 1
ATOM 1363 N N . ASN A 1 172 ? -5.374 -10.695 -3.071 1.00 90.69 172 ASN A N 1
ATOM 1364 C CA . ASN A 1 172 ? -3.944 -10.989 -3.094 1.00 90.69 172 ASN A CA 1
ATOM 1365 C C . ASN A 1 172 ? -3.312 -10.882 -4.499 1.00 90.69 172 ASN A C 1
ATOM 1367 O O . ASN A 1 172 ? -2.829 -11.891 -5.019 1.00 90.69 172 ASN A O 1
ATOM 1371 N N . PRO A 1 173 ? -3.351 -9.696 -5.136 1.00 93.75 173 PRO A N 1
ATOM 1372 C CA . PRO A 1 173 ? -2.673 -9.506 -6.411 1.00 93.75 173 PRO A CA 1
ATOM 1373 C C . PRO A 1 173 ? -1.162 -9.724 -6.263 1.00 93.75 173 PRO A C 1
ATOM 1375 O O . PRO A 1 173 ? -0.594 -9.316 -5.252 1.00 93.75 173 PRO A O 1
ATOM 1378 N N . GLN A 1 174 ? -0.560 -10.387 -7.251 1.00 95.06 174 GLN A N 1
ATOM 1379 C CA . GLN A 1 174 ? 0.864 -10.709 -7.370 1.00 95.06 174 GLN A CA 1
ATOM 1380 C C . GLN A 1 174 ? 1.370 -10.333 -8.782 1.00 95.06 174 GLN A C 1
ATOM 1382 O O . GLN A 1 174 ? 0.778 -10.749 -9.776 1.00 95.06 174 GLN A O 1
ATOM 138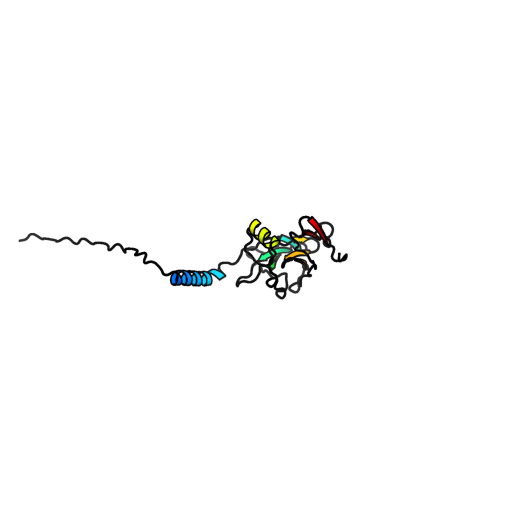7 N N . ILE A 1 175 ? 2.448 -9.567 -8.913 1.00 95.56 175 ILE A N 1
ATOM 1388 C CA . ILE A 1 175 ? 3.071 -9.113 -10.155 1.00 95.56 175 ILE A CA 1
ATOM 1389 C C . ILE A 1 175 ? 4.073 -10.180 -10.584 1.00 95.56 175 ILE A C 1
ATOM 1391 O O . ILE A 1 175 ?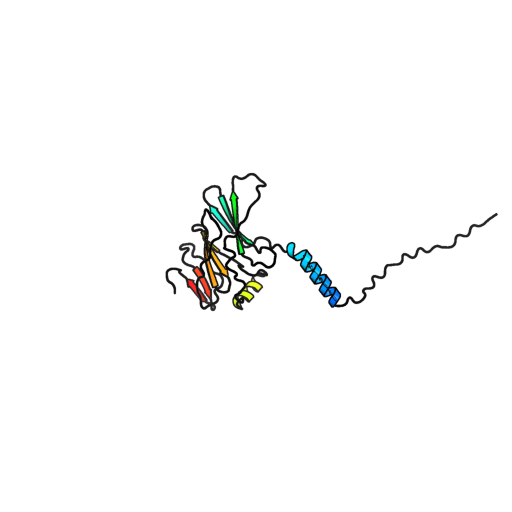 4.918 -10.625 -9.809 1.00 95.56 175 ILE A O 1
ATOM 1395 N N . CYS A 1 176 ? 4.027 -10.579 -11.853 1.00 94.75 176 CYS A N 1
ATOM 1396 C CA . CYS A 1 176 ? 5.028 -11.488 -12.392 1.00 94.75 176 CYS A CA 1
ATOM 1397 C C . CYS A 1 176 ? 6.418 -10.814 -12.400 1.00 94.75 176 CYS A C 1
ATOM 1399 O O . CYS A 1 176 ? 6.585 -9.786 -13.062 1.00 94.75 176 CYS A O 1
ATOM 1401 N N . PRO A 1 177 ? 7.448 -11.408 -11.764 1.00 94.19 177 PRO A N 1
ATOM 1402 C CA . PRO A 1 177 ? 8.792 -10.822 -11.728 1.00 94.19 177 PRO A CA 1
ATOM 1403 C C . PRO A 1 177 ? 9.452 -10.677 -13.107 1.00 94.19 177 PRO A C 1
ATOM 1405 O O . PRO A 1 177 ? 10.321 -9.832 -13.289 1.00 94.19 177 PRO A O 1
ATOM 1408 N N . ALA A 1 178 ? 9.063 -11.511 -14.077 1.00 93.69 178 ALA A N 1
ATOM 1409 C CA . ALA A 1 178 ? 9.594 -11.474 -15.441 1.00 93.69 178 ALA A CA 1
ATOM 1410 C C . ALA A 1 178 ? 8.814 -10.527 -16.367 1.00 93.69 178 ALA A C 1
ATOM 1412 O O . ALA A 1 178 ? 9.335 -10.102 -17.397 1.00 93.69 178 ALA A O 1
ATOM 1413 N N . ASN A 1 179 ? 7.561 -10.209 -16.029 1.00 92.38 179 ASN A N 1
ATOM 1414 C CA . ASN A 1 179 ? 6.709 -9.339 -16.830 1.00 92.38 179 ASN A CA 1
ATOM 1415 C C . ASN A 1 179 ? 5.798 -8.493 -15.921 1.00 92.38 179 ASN A C 1
ATOM 1417 O O . ASN A 1 179 ? 4.746 -8.979 -15.504 1.00 92.38 179 ASN A O 1
ATOM 1421 N N . PRO A 1 180 ? 6.113 -7.204 -15.687 1.00 91.00 180 PRO A N 1
ATOM 1422 C CA . PRO A 1 180 ? 5.329 -6.342 -14.799 1.00 91.00 180 PRO A CA 1
ATOM 1423 C C . PRO A 1 180 ? 3.910 -6.039 -15.304 1.00 91.00 180 PRO A C 1
ATOM 1425 O O . PRO A 1 180 ? 3.107 -5.458 -14.574 1.00 91.00 180 PRO A O 1
ATOM 1428 N N . SER A 1 181 ? 3.592 -6.402 -16.551 1.00 89.69 181 SER A N 1
ATOM 1429 C CA . SER A 1 181 ? 2.233 -6.305 -17.089 1.00 89.69 181 SER A CA 1
ATOM 1430 C C . SER A 1 181 ? 1.366 -7.509 -16.721 1.00 89.69 181 SER A C 1
ATOM 1432 O O . SER A 1 181 ? 0.158 -7.440 -16.889 1.00 89.69 181 SER A O 1
ATOM 1434 N N . LEU A 1 182 ? 1.930 -8.614 -16.235 1.00 92.62 182 LEU A N 1
ATOM 1435 C CA . LEU A 1 182 ? 1.157 -9.796 -15.860 1.00 92.62 182 LEU A CA 1
ATOM 1436 C C . LEU A 1 182 ? 0.890 -9.790 -14.352 1.00 92.62 182 LEU A C 1
ATOM 1438 O O . LEU A 1 182 ? 1.827 -9.770 -13.556 1.00 92.62 182 LEU A O 1
ATOM 1442 N N . ILE A 1 183 ? -0.386 -9.832 -13.972 1.00 93.69 183 ILE A N 1
ATOM 1443 C CA . ILE A 1 183 ? -0.828 -9.828 -12.573 1.00 93.69 183 ILE A CA 1
ATOM 1444 C C . ILE A 1 183 ? -1.617 -11.107 -12.305 1.00 93.69 183 ILE A C 1
ATOM 1446 O O . ILE A 1 183 ? -2.638 -11.351 -12.945 1.00 93.69 183 ILE A O 1
ATOM 1450 N N . ALA A 1 184 ? -1.161 -11.910 -11.352 1.00 94.12 184 ALA A N 1
ATOM 1451 C CA . ALA A 1 184 ? -1.895 -13.039 -10.806 1.00 94.12 184 ALA A CA 1
ATOM 1452 C C . ALA A 1 184 ? -2.758 -12.593 -9.620 1.00 94.12 184 ALA A C 1
ATOM 1454 O O . ALA A 1 184 ? -2.369 -11.704 -8.871 1.00 94.12 184 ALA A O 1
ATOM 1455 N N . PHE A 1 185 ? -3.928 -13.191 -9.426 1.00 93.38 185 PHE A N 1
ATOM 1456 C CA . PHE A 1 185 ? -4.775 -12.926 -8.259 1.00 93.38 185 PHE A CA 1
ATOM 1457 C C . PHE A 1 185 ? -5.687 -14.114 -7.964 1.00 93.38 185 PHE A C 1
ATOM 1459 O O . PHE A 1 185 ? -5.970 -14.931 -8.839 1.00 93.38 185 PHE A O 1
ATOM 1466 N N . ALA A 1 186 ? -6.177 -14.189 -6.728 1.00 92.75 186 ALA A N 1
ATOM 1467 C CA . ALA A 1 186 ? -7.168 -15.177 -6.326 1.00 92.75 186 ALA A CA 1
ATOM 1468 C C . ALA A 1 186 ? -8.585 -14.603 -6.465 1.00 92.75 186 ALA A C 1
ATOM 1470 O O . ALA A 1 186 ?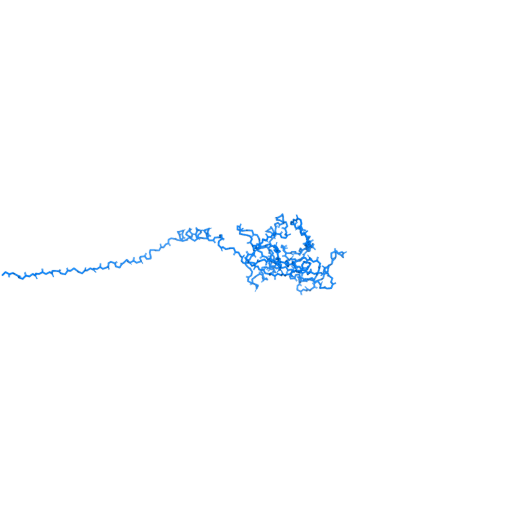 -8.874 -13.507 -5.977 1.00 92.75 186 ALA A O 1
ATOM 1471 N N . ALA A 1 187 ? -9.484 -15.353 -7.096 1.00 91.38 187 ALA A N 1
ATOM 1472 C CA . ALA A 1 187 ? -10.910 -15.038 -7.165 1.00 91.38 187 ALA A CA 1
ATOM 1473 C C . ALA A 1 187 ? -11.715 -16.341 -7.215 1.00 91.38 187 ALA A C 1
ATOM 1475 O O . ALA A 1 187 ? -11.243 -17.327 -7.758 1.00 91.38 187 ALA A O 1
ATOM 1476 N N . ARG A 1 188 ? -12.923 -16.390 -6.636 1.00 89.62 188 ARG A N 1
ATOM 1477 C CA . ARG A 1 188 ? -13.807 -17.584 -6.688 1.00 89.62 188 ARG A CA 1
ATOM 1478 C C . ARG A 1 188 ? -13.105 -18.927 -6.389 1.00 89.62 188 ARG A C 1
ATOM 1480 O O . ARG A 1 188 ? -13.434 -19.940 -6.995 1.00 89.62 188 ARG A O 1
ATOM 1487 N N . ASN A 1 189 ? -12.167 -18.928 -5.444 1.00 89.44 189 ASN A N 1
ATOM 1488 C CA . ASN A 1 189 ? -11.366 -20.094 -5.048 1.00 89.44 189 ASN A CA 1
ATOM 1489 C C . ASN A 1 189 ? -10.454 -20.674 -6.150 1.00 89.44 189 ASN A C 1
ATOM 1491 O O . ASN A 1 189 ? -10.047 -21.826 -6.043 1.00 89.44 189 ASN A O 1
ATOM 1495 N N . ASP A 1 190 ? -10.110 -19.881 -7.164 1.00 94.00 190 ASP A N 1
ATOM 1496 C CA . ASP A 1 190 ? -9.165 -20.237 -8.224 1.00 94.00 190 ASP A CA 1
ATOM 1497 C C . ASP A 1 190 ? -8.157 -19.092 -8.462 1.00 94.00 190 ASP A C 1
ATOM 1499 O O . ASP A 1 190 ? -8.305 -17.985 -7.923 1.00 94.00 190 ASP A O 1
ATOM 1503 N N . ILE A 1 191 ? -7.112 -19.362 -9.243 1.00 93.31 191 ILE A N 1
ATOM 1504 C CA . ILE A 1 191 ? -6.048 -18.417 -9.587 1.00 93.31 191 ILE A CA 1
ATOM 1505 C C . ILE A 1 191 ? -6.262 -17.918 -11.014 1.00 93.31 191 ILE A C 1
ATOM 1507 O O . ILE A 1 191 ? -6.351 -18.693 -11.962 1.00 93.31 191 ILE A O 1
ATOM 1511 N N . TYR A 1 192 ? -6.283 -16.601 -11.172 1.00 91.81 192 TYR A N 1
ATOM 1512 C CA . TYR A 1 192 ? -6.471 -15.934 -12.454 1.00 91.81 192 TYR A CA 1
ATOM 1513 C C . TYR A 1 192 ? -5.241 -15.109 -12.807 1.00 91.81 192 TYR A C 1
ATOM 1515 O O . TYR A 1 192 ? -4.534 -14.612 -11.930 1.00 91.81 192 TYR A O 1
ATOM 1523 N N . LEU A 1 193 ? -5.022 -14.931 -14.108 1.00 91.81 193 LEU A N 1
ATOM 1524 C CA . LEU A 1 193 ? -4.012 -14.040 -14.662 1.00 91.81 193 LEU A CA 1
ATOM 1525 C C . LEU A 1 193 ? -4.703 -12.900 -15.402 1.00 91.81 193 LEU A C 1
ATOM 1527 O O . LEU A 1 193 ? -5.666 -13.119 -16.129 1.00 91.81 193 LEU A O 1
ATOM 1531 N N . TYR A 1 194 ? -4.184 -11.690 -15.245 1.00 89.81 194 TYR A N 1
ATOM 1532 C CA . TYR A 1 194 ? -4.634 -10.511 -15.966 1.00 89.81 194 TYR A CA 1
ATOM 1533 C C . TYR A 1 194 ? -3.462 -9.840 -16.667 1.00 89.81 194 TYR A C 1
ATOM 1535 O O . TYR A 1 194 ? -2.393 -9.654 -16.085 1.00 89.81 194 TYR A O 1
ATOM 1543 N N . HIS A 1 195 ? -3.698 -9.432 -17.912 1.00 88.88 195 HIS A N 1
ATOM 1544 C CA . HIS A 1 195 ? -2.765 -8.639 -18.696 1.00 88.88 195 HIS A CA 1
ATOM 1545 C C . HIS A 1 195 ? -3.480 -7.382 -19.235 1.00 88.88 195 HIS A C 1
ATOM 1547 O O . HIS A 1 195 ? -4.447 -7.523 -19.991 1.00 88.88 195 HIS A O 1
ATOM 1553 N N . PRO A 1 196 ? -3.012 -6.153 -18.928 1.00 75.69 196 PRO A N 1
ATOM 1554 C CA . PRO A 1 196 ? -3.660 -4.893 -19.299 1.00 75.69 196 PRO A CA 1
ATOM 1555 C C . PRO A 1 196 ? -3.941 -4.727 -20.792 1.00 75.69 196 PRO A C 1
ATOM 1557 O O . PRO A 1 196 ? -4.881 -4.022 -21.150 1.00 75.69 196 PRO A O 1
ATOM 1560 N N . ASN A 1 197 ? -3.134 -5.363 -21.648 1.00 72.00 197 ASN A N 1
ATOM 1561 C CA . ASN A 1 197 ? -3.280 -5.283 -23.106 1.00 72.00 197 ASN A CA 1
ATOM 1562 C C . ASN A 1 197 ? -4.171 -6.391 -23.689 1.00 72.00 197 ASN A C 1
ATOM 1564 O O . ASN A 1 197 ? -4.525 -6.317 -24.858 1.00 72.00 197 ASN A O 1
ATOM 1568 N N . CYS A 1 198 ? -4.503 -7.428 -22.910 1.00 65.19 198 CYS A N 1
ATOM 1569 C CA . CYS A 1 198 ? -5.317 -8.549 -23.392 1.00 65.19 198 CYS A CA 1
ATOM 1570 C C . CYS A 1 198 ? -6.811 -8.363 -23.070 1.00 65.19 198 CYS A C 1
ATOM 1572 O O . CYS A 1 198 ? -7.658 -8.925 -23.757 1.00 65.19 198 CYS A O 1
ATOM 1574 N N . GLY A 1 199 ? -7.145 -7.530 -22.073 1.00 55.47 199 GLY A N 1
ATOM 1575 C CA . GLY A 1 199 ? -8.512 -7.060 -21.806 1.00 55.47 199 GLY A CA 1
ATOM 1576 C C . GLY A 1 199 ? -9.550 -8.145 -21.486 1.00 55.47 199 GLY A C 1
ATOM 1577 O O . GLY A 1 199 ? -10.741 -7.839 -21.481 1.00 55.47 199 GLY A O 1
ATOM 1578 N N . LYS A 1 200 ? -9.123 -9.386 -21.237 1.00 45.50 200 LYS A N 1
ATOM 1579 C CA . LYS A 1 200 ? -9.964 -10.538 -20.903 1.00 45.50 200 LYS A CA 1
ATOM 1580 C C . LYS A 1 200 ? -9.486 -11.172 -19.609 1.00 45.50 200 LYS A C 1
ATOM 1582 O O . LYS A 1 200 ? -8.248 -11.238 -19.433 1.00 45.50 200 LYS A O 1
#

Foldseek 3Di:
DDDDDDDDDPPPPPPPPPPPDPDDPVRVVVVVVVVCVVCQVVPWDDWPQWDWADQPDFKIKIKTWTADGDPRATAIKIWIDGNPDDPPDDIDMDGQADPVDDLPVADDDPVRVVVCVVVVPPTAFWPYWDALRVQQKIWTDTSLWIWIDRRDSDDPHHTHIDTDDDPWRWADWDADNVHNQWIWTDTPNDIDIDGPVVSD

Sequence (200 aa):
MPRMNTTGVGAGRAGTSSGSGSVKWRDVHQRVRELRRTFLHLSVKTPTDVTFRKIGSSLLRCYFLLSPGQGRESTLFYADINLEANWGSRIVYQEVLDSGHSFLWRRTSREEQLLSERRRISTWGITNYELHAPSGTLVFPASSTIFQCMHPERPTGAVTPRELPSCQVRLNPQICPANPSLIAFAARNDIYLYHPNCGK

Nearest PDB structures (foldseek):
  6trx-assembly2_A-2  TM=8.556E-01  e=1.947E-12  Homo sapiens
  7svo-assembly2_B-2  TM=8.736E-01  e=3.919E-12  Homo sapiens
  7svl-assembly1_A  TM=8.121E-01  e=2.374E-09  Homo sapiens
  7svn-assembly1_A  TM=7.883E-01  e=1.719E-09  Homo sapiens
  8pba-assembly1_B  TM=4.833E-01  e=3.042E-02  Caenorhabditis elegans